Protein AF-A0A915ET66-F1 (afdb_monomer)

Secondary structure (DSSP, 8-state):
-HHHHHHHHHHHHHHHHHHHHHHHHHHHHHHHHHHHHHHHHHH--GGGHHHHHHHHHHHHHHHHHHHHHHHHHHHHHHTTT-HHHHHHHHHHHHHHHHHHHHHHHHHHHHHHHHHHHHHHHHTT-TT-TT-HHHHHHHHHHHHHHHHHHHHHHHHHHHHHHHHHHHHS---HHHHHHHHHHTHHHHHHHHHHHHHHHHHSHHHHHHHHHHHHHHHHHHHHHHHHTT-

Nearest PDB structures (foldseek):
  3o43-assembly1_A  TM=4.616E-01  e=2.250E-01  synthetic construct
  6bqh-assembly1_A  TM=4.292E-01  e=4.667E-01  Homo sapiens
  4dzv-assembly1_A  TM=4.599E-01  e=8.368E-01  synthetic construct
  3qwe-assembly1_A-2  TM=2.779E-01  e=1.653E+00  Homo sapiens
  8a1g-assembly2_B  TM=3.384E-01  e=5.579E+00  Homo sapiens

Mean predicted aligned error: 10.06 Å

Structure (mmCIF, N/CA/C/O backbone):
data_AF-A0A915ET66-F1
#
_entry.id   AF-A0A915ET66-F1
#
loop_
_atom_site.group_PDB
_atom_site.id
_atom_site.type_symbol
_atom_site.label_atom_id
_atom_site.label_alt_id
_atom_site.label_comp_id
_atom_site.label_asym_id
_atom_site.label_entity_id
_atom_site.label_seq_id
_atom_site.pdbx_PDB_ins_code
_atom_site.Cartn_x
_atom_site.Cartn_y
_atom_site.Cartn_z
_atom_site.occupancy
_atom_site.B_iso_or_equiv
_atom_site.auth_seq_id
_atom_site.auth_comp_id
_atom_site.auth_asym_id
_atom_site.auth_atom_id
_atom_site.pdbx_PDB_model_num
ATOM 1 N N . MET A 1 1 ? 33.465 -10.466 -26.903 1.00 53.28 1 MET A N 1
ATOM 2 C CA . MET A 1 1 ? 32.041 -10.653 -27.277 1.00 53.28 1 MET A CA 1
ATOM 3 C C . MET A 1 1 ? 31.173 -11.312 -26.194 1.00 53.28 1 MET A C 1
ATOM 5 O O . MET A 1 1 ? 29.996 -10.994 -26.144 1.00 53.28 1 MET A O 1
ATOM 9 N N . VAL A 1 2 ? 31.714 -12.125 -25.273 1.00 55.38 2 VAL A N 1
ATOM 10 C CA . VAL A 1 2 ? 30.932 -12.829 -24.221 1.00 55.38 2 VAL A CA 1
ATOM 11 C C . VAL A 1 2 ? 30.222 -11.892 -23.215 1.00 55.38 2 VAL A C 1
ATOM 13 O O . VAL A 1 2 ? 29.094 -12.163 -22.817 1.00 55.38 2 VAL A O 1
ATOM 16 N N . LYS A 1 3 ? 30.809 -10.732 -22.872 1.00 59.56 3 LYS A N 1
ATOM 17 C CA . LYS A 1 3 ? 30.244 -9.772 -21.892 1.00 59.56 3 LYS A CA 1
ATOM 18 C C . LYS A 1 3 ? 28.875 -9.181 -22.264 1.00 59.56 3 LYS A C 1
ATOM 20 O O . LYS A 1 3 ? 28.124 -8.798 -21.376 1.00 59.56 3 LYS A O 1
ATOM 25 N N . LYS A 1 4 ? 28.550 -9.065 -23.557 1.00 60.91 4 LYS A N 1
ATOM 26 C CA . LYS A 1 4 ? 27.298 -8.423 -24.000 1.00 60.91 4 LYS A CA 1
ATOM 27 C C . LYS A 1 4 ? 26.095 -9.364 -23.848 1.00 60.91 4 LYS A C 1
ATOM 29 O O . LYS A 1 4 ? 25.013 -8.919 -23.490 1.00 60.91 4 LYS A O 1
ATOM 34 N N . SER A 1 5 ? 26.325 -10.666 -24.034 1.00 68.56 5 SER A N 1
ATOM 35 C CA . SER A 1 5 ? 25.318 -11.718 -23.858 1.00 68.56 5 SER A CA 1
ATOM 36 C C . SER A 1 5 ? 24.954 -11.931 -22.383 1.00 68.56 5 SER A C 1
ATOM 38 O O . SER A 1 5 ? 23.775 -12.055 -22.061 1.00 68.56 5 SER A O 1
ATOM 40 N N . SER A 1 6 ? 25.932 -11.884 -21.469 1.00 70.69 6 SER A N 1
ATOM 41 C CA . SER A 1 6 ? 25.669 -12.034 -20.030 1.00 70.69 6 SER A CA 1
ATOM 42 C C . SER A 1 6 ? 24.859 -10.874 -19.440 1.00 70.69 6 SER A C 1
ATOM 44 O O . SER A 1 6 ? 24.018 -11.097 -18.574 1.00 70.69 6 SER A O 1
ATOM 46 N N . ILE A 1 7 ? 25.083 -9.644 -19.920 1.00 70.06 7 ILE A N 1
ATOM 47 C CA . ILE A 1 7 ? 24.343 -8.456 -19.463 1.00 70.06 7 ILE A CA 1
ATOM 48 C C . ILE A 1 7 ? 22.882 -8.526 -19.924 1.00 70.06 7 ILE A C 1
ATOM 50 O O . ILE A 1 7 ? 21.984 -8.372 -19.105 1.00 70.06 7 ILE A O 1
ATOM 54 N N . GLN A 1 8 ? 22.631 -8.869 -21.191 1.00 71.56 8 GLN A N 1
ATOM 55 C CA . GLN A 1 8 ? 21.262 -9.014 -21.705 1.00 71.56 8 GLN A CA 1
ATOM 56 C C . GLN A 1 8 ? 20.471 -10.124 -20.997 1.00 71.56 8 GLN A C 1
ATOM 58 O O . GLN A 1 8 ? 19.282 -9.962 -20.713 1.00 71.56 8 GLN A O 1
ATOM 63 N N . PHE A 1 9 ? 21.119 -11.249 -20.677 1.00 74.31 9 PHE A N 1
ATOM 64 C CA . PHE A 1 9 ? 20.483 -12.330 -19.922 1.00 74.31 9 PHE A CA 1
ATOM 65 C C . PHE A 1 9 ? 20.083 -11.886 -18.506 1.00 74.31 9 PHE A C 1
ATOM 67 O O . PHE A 1 9 ? 18.974 -12.169 -18.044 1.00 74.31 9 PHE A O 1
ATOM 74 N N . PHE A 1 10 ? 20.967 -11.148 -17.832 1.00 73.94 10 PHE A N 1
ATOM 75 C CA . PHE A 1 10 ? 20.706 -10.597 -16.505 1.00 73.94 10 PHE A CA 1
ATOM 76 C C . PHE A 1 10 ? 19.542 -9.596 -16.522 1.00 73.94 10 PHE A C 1
ATOM 78 O O . PHE A 1 10 ? 18.609 -9.735 -15.734 1.00 73.94 10 PHE A O 1
ATOM 85 N N . GLU A 1 11 ? 19.533 -8.654 -17.468 1.00 68.88 11 GLU A N 1
ATOM 86 C CA . GLU A 1 11 ? 18.452 -7.671 -17.643 1.00 68.88 11 GLU A CA 1
ATOM 87 C C . GLU A 1 11 ? 17.091 -8.340 -17.871 1.00 68.88 11 GLU A C 1
ATOM 89 O O . GLU A 1 11 ? 16.101 -7.992 -17.227 1.00 68.88 11 GLU A O 1
ATOM 94 N N . THR A 1 12 ? 17.054 -9.358 -18.732 1.00 74.75 12 THR A N 1
ATOM 95 C CA . THR A 1 12 ? 15.828 -10.114 -19.024 1.00 74.75 12 THR A CA 1
ATOM 96 C C . THR A 1 12 ? 15.312 -10.838 -17.779 1.00 74.75 12 THR A C 1
ATOM 98 O O . THR A 1 12 ? 14.120 -10.793 -17.480 1.00 74.75 12 THR A O 1
ATOM 101 N N . THR A 1 13 ? 16.209 -11.461 -17.009 1.00 78.06 13 THR A N 1
ATOM 102 C CA . THR A 1 13 ? 15.848 -12.170 -15.771 1.00 78.06 13 THR A CA 1
ATOM 103 C C . THR A 1 13 ? 15.246 -11.217 -14.737 1.00 78.06 13 THR A C 1
ATOM 105 O O . THR A 1 13 ? 14.236 -11.537 -14.109 1.00 78.06 13 THR A O 1
ATOM 108 N N . ILE A 1 14 ? 15.826 -10.023 -14.586 1.00 73.38 14 ILE A N 1
ATOM 109 C CA . ILE A 1 14 ? 15.327 -8.999 -13.661 1.00 73.38 14 ILE A CA 1
ATOM 110 C C . ILE A 1 14 ? 13.931 -8.531 -14.057 1.00 73.38 14 ILE A C 1
ATOM 112 O O . ILE A 1 14 ? 13.053 -8.448 -13.200 1.00 73.38 14 ILE A O 1
ATOM 116 N N . LEU A 1 15 ? 13.710 -8.253 -15.342 1.00 74.00 15 LEU A N 1
ATOM 117 C CA . LEU A 1 15 ? 12.407 -7.810 -15.837 1.00 74.00 15 LEU A CA 1
ATOM 118 C C . LEU A 1 15 ? 11.316 -8.854 -15.568 1.00 74.00 15 LEU A C 1
ATOM 120 O O . LEU A 1 15 ? 10.235 -8.502 -15.093 1.00 74.00 15 LEU A O 1
ATOM 124 N N . VAL A 1 16 ? 11.616 -10.138 -15.791 1.00 80.00 16 VAL A N 1
ATOM 125 C CA . VAL A 1 16 ? 10.689 -11.242 -15.499 1.00 80.00 16 VAL A CA 1
ATOM 126 C C . VAL A 1 16 ? 10.394 -11.335 -14.000 1.00 80.00 16 VAL A C 1
ATOM 128 O O . VAL A 1 16 ? 9.229 -11.421 -13.611 1.00 80.00 16 VAL A O 1
ATOM 131 N N . LEU A 1 17 ? 11.416 -11.267 -13.140 1.00 78.94 17 LEU A N 1
ATOM 132 C CA . LEU A 1 17 ? 11.227 -11.286 -11.683 1.00 78.94 17 LEU A CA 1
ATOM 133 C C . LEU A 1 17 ? 10.396 -10.096 -11.194 1.00 78.94 17 LEU A C 1
ATOM 135 O O . LEU A 1 17 ? 9.501 -10.269 -10.365 1.00 78.94 17 LEU A O 1
ATOM 139 N N . HIS A 1 18 ? 10.651 -8.901 -11.728 1.00 76.81 18 HIS A N 1
ATOM 140 C CA . HIS A 1 18 ? 9.877 -7.702 -11.418 1.00 76.81 18 HIS A CA 1
ATOM 141 C C . HIS A 1 18 ? 8.408 -7.875 -11.820 1.00 76.81 18 HIS A C 1
ATOM 143 O O . HIS A 1 18 ? 7.509 -7.574 -11.034 1.00 76.81 18 HIS A O 1
ATOM 149 N N . GLN A 1 19 ? 8.153 -8.425 -13.010 1.00 79.25 19 GLN A N 1
ATOM 150 C CA . GLN A 1 19 ? 6.802 -8.684 -13.500 1.00 79.25 19 GLN A CA 1
ATOM 151 C C . GLN A 1 19 ? 6.065 -9.702 -12.622 1.00 79.25 19 GLN A C 1
ATOM 153 O O . GLN A 1 19 ? 4.932 -9.444 -12.216 1.00 79.25 19 GLN A O 1
ATOM 158 N N . ILE A 1 20 ? 6.707 -10.821 -12.274 1.00 84.56 20 ILE A N 1
ATOM 159 C CA . ILE A 1 20 ? 6.141 -11.827 -11.362 1.00 84.56 20 ILE A CA 1
ATOM 160 C C . ILE A 1 20 ? 5.806 -11.187 -10.011 1.00 84.56 20 ILE A C 1
ATOM 162 O O . ILE A 1 20 ? 4.696 -11.358 -9.508 1.00 84.56 20 ILE A O 1
ATOM 166 N N . ASN A 1 21 ? 6.729 -10.411 -9.437 1.00 83.44 21 ASN A N 1
ATOM 167 C CA . ASN A 1 21 ? 6.492 -9.747 -8.159 1.00 83.44 21 ASN A CA 1
ATOM 168 C C . ASN A 1 21 ? 5.331 -8.741 -8.235 1.00 83.44 21 ASN A C 1
ATOM 170 O O . ASN A 1 21 ? 4.512 -8.687 -7.319 1.00 83.44 21 ASN A O 1
ATOM 174 N N . CYS A 1 22 ? 5.226 -7.979 -9.327 1.00 81.69 22 CYS A N 1
ATOM 175 C CA . CYS A 1 22 ? 4.109 -7.067 -9.557 1.00 81.69 22 CYS A CA 1
ATOM 176 C C . CYS A 1 22 ? 2.773 -7.829 -9.557 1.00 81.69 22 CYS A C 1
ATOM 178 O O . CYS A 1 22 ? 1.874 -7.484 -8.792 1.00 81.69 22 CYS A O 1
ATOM 180 N N . TRP A 1 23 ? 2.665 -8.932 -10.303 1.00 85.88 23 TRP A N 1
ATOM 181 C CA . TRP A 1 23 ? 1.453 -9.762 -10.322 1.00 85.88 23 TRP A CA 1
ATOM 182 C C . TRP A 1 23 ? 1.091 -10.325 -8.949 1.00 85.88 23 TRP A C 1
ATOM 184 O O . TRP A 1 23 ? -0.067 -10.241 -8.538 1.00 85.88 23 TRP A O 1
ATOM 194 N N . ILE A 1 24 ? 2.077 -10.844 -8.215 1.00 88.88 24 ILE A N 1
ATOM 195 C CA . ILE A 1 24 ? 1.883 -11.333 -6.845 1.00 88.88 24 ILE A CA 1
ATOM 196 C C . ILE A 1 24 ? 1.337 -10.204 -5.963 1.00 88.88 24 ILE A C 1
ATOM 198 O O . ILE A 1 24 ? 0.321 -10.389 -5.292 1.00 88.88 24 ILE A O 1
ATOM 202 N N . SER A 1 25 ? 1.957 -9.022 -6.003 1.00 86.31 25 SER A N 1
ATOM 203 C CA . SER A 1 25 ? 1.526 -7.870 -5.203 1.00 86.31 25 SER A CA 1
ATOM 204 C C . SER A 1 25 ? 0.106 -7.406 -5.545 1.00 86.31 25 SER A C 1
ATOM 206 O O . SER A 1 25 ? -0.650 -7.057 -4.646 1.00 86.31 25 SER A O 1
ATOM 208 N N . VAL A 1 26 ? -0.306 -7.476 -6.814 1.00 88.19 26 VAL A N 1
ATOM 209 C CA . VAL A 1 26 ? -1.667 -7.127 -7.244 1.00 88.19 26 VAL A CA 1
ATOM 210 C C . VAL A 1 26 ? -2.678 -8.130 -6.701 1.00 88.19 26 VAL A C 1
ATOM 212 O O . VAL A 1 26 ? -3.676 -7.731 -6.103 1.00 88.19 26 VAL A O 1
ATOM 215 N N . VAL A 1 27 ? -2.413 -9.431 -6.851 1.00 91.31 27 VAL A N 1
ATOM 216 C CA . VAL A 1 27 ? -3.317 -10.486 -6.369 1.00 91.31 27 VAL A CA 1
ATOM 217 C C . VAL A 1 27 ? -3.482 -10.406 -4.852 1.00 91.31 27 VAL A C 1
ATOM 219 O O . VAL A 1 27 ? -4.613 -10.382 -4.353 1.00 91.31 27 VAL A O 1
ATOM 222 N N . PHE A 1 28 ? -2.377 -10.322 -4.106 1.00 91.44 28 PHE A N 1
ATOM 223 C CA . PHE A 1 28 ? -2.426 -10.206 -2.648 1.00 91.44 28 PHE A CA 1
ATOM 224 C C . PHE A 1 28 ? -3.019 -8.873 -2.197 1.00 91.44 28 PHE A C 1
ATOM 226 O O . PHE A 1 28 ? -3.866 -8.861 -1.304 1.00 91.44 28 PHE A O 1
ATOM 233 N N . GLY A 1 29 ? -2.620 -7.770 -2.823 1.00 88.44 29 GLY A N 1
ATOM 234 C CA . GLY A 1 29 ? -3.089 -6.430 -2.504 1.00 88.44 29 GLY A CA 1
ATOM 235 C C . GLY A 1 29 ? -4.595 -6.281 -2.696 1.00 88.44 29 GLY A C 1
ATOM 236 O O . GLY A 1 29 ? -5.278 -5.840 -1.772 1.00 88.44 29 GLY A O 1
ATOM 237 N N . ILE A 1 30 ? -5.148 -6.726 -3.829 1.00 91.94 30 ILE A N 1
ATOM 238 C CA . ILE A 1 30 ? -6.602 -6.731 -4.056 1.00 91.94 30 ILE A CA 1
ATOM 239 C C . ILE A 1 30 ? -7.283 -7.624 -3.016 1.00 91.94 30 ILE A C 1
ATOM 241 O O . ILE A 1 30 ? -8.191 -7.170 -2.324 1.00 91.94 30 ILE A O 1
ATOM 245 N N . SER A 1 31 ? -6.804 -8.858 -2.834 1.00 93.25 31 SER A N 1
ATOM 246 C CA . SER A 1 31 ? -7.413 -9.817 -1.902 1.00 93.25 31 SER A CA 1
ATOM 247 C C . SER A 1 31 ? -7.477 -9.279 -0.469 1.00 93.25 31 SER A C 1
ATOM 249 O O . SER A 1 31 ? -8.518 -9.364 0.186 1.00 93.25 31 SER A O 1
ATOM 251 N N . LEU A 1 32 ? -6.384 -8.692 0.026 1.00 92.00 32 LEU A N 1
ATOM 252 C CA . LEU A 1 32 ? -6.287 -8.163 1.385 1.00 92.00 32 LEU A CA 1
ATOM 253 C C . LEU A 1 32 ? -7.093 -6.877 1.573 1.00 92.00 32 LEU A C 1
ATOM 255 O O . LEU A 1 32 ? -7.740 -6.727 2.611 1.00 92.00 32 LEU A O 1
ATOM 259 N N . ASN A 1 33 ? -7.115 -5.976 0.587 1.00 91.56 33 ASN A N 1
ATOM 260 C CA . ASN A 1 33 ? -7.944 -4.771 0.658 1.00 91.56 33 ASN A CA 1
ATOM 261 C C . ASN A 1 33 ? -9.437 -5.095 0.568 1.00 91.56 33 ASN A C 1
ATOM 263 O O . ASN A 1 33 ? -10.228 -4.541 1.330 1.00 91.56 33 ASN A O 1
ATOM 267 N N . THR A 1 34 ? -9.846 -6.037 -0.285 1.00 93.00 34 THR A N 1
ATOM 268 C CA . THR A 1 34 ? -11.236 -6.516 -0.333 1.00 93.00 34 THR A CA 1
ATOM 269 C C . THR A 1 34 ? -11.629 -7.204 0.974 1.00 93.00 34 THR A C 1
ATOM 271 O O . THR A 1 34 ? -12.715 -6.953 1.502 1.00 93.00 34 THR A O 1
ATOM 274 N N . LEU A 1 35 ? -10.740 -8.018 1.551 1.00 90.88 35 LEU A N 1
ATOM 275 C CA . LEU A 1 35 ? -10.956 -8.641 2.856 1.00 90.88 35 LEU A CA 1
ATOM 276 C C . LEU A 1 35 ? -11.100 -7.595 3.967 1.00 90.88 35 LEU A C 1
ATOM 278 O O . LEU A 1 35 ? -11.995 -7.708 4.807 1.00 90.88 35 LEU A O 1
ATOM 282 N N . LEU A 1 36 ? -10.260 -6.559 3.963 1.00 89.06 36 LEU A N 1
ATOM 283 C CA . LEU A 1 36 ? -10.348 -5.465 4.922 1.00 89.06 36 LEU A CA 1
ATOM 284 C C . LEU A 1 36 ? -11.641 -4.658 4.740 1.00 89.06 36 LEU A C 1
ATOM 286 O O . LEU A 1 36 ? -12.318 -4.389 5.729 1.00 89.06 36 LEU A O 1
ATOM 290 N N . LEU A 1 37 ? -12.053 -4.353 3.506 1.00 92.19 37 LEU A N 1
ATOM 291 C CA . LEU A 1 37 ? -13.345 -3.718 3.210 1.00 92.19 37 LEU A CA 1
ATOM 292 C C . LEU A 1 37 ? -14.523 -4.543 3.733 1.00 92.19 37 LEU A C 1
ATOM 294 O O . LEU A 1 37 ? -15.439 -3.999 4.356 1.00 92.19 37 LEU A O 1
ATOM 298 N N . TRP A 1 38 ? -14.483 -5.860 3.539 1.00 92.31 38 TRP A N 1
ATOM 299 C CA . TRP A 1 38 ? -15.491 -6.771 4.072 1.00 92.31 38 TRP A CA 1
ATOM 300 C C . TRP A 1 38 ? -15.516 -6.766 5.608 1.00 92.31 38 TRP A C 1
ATOM 302 O O . TRP A 1 38 ? -16.590 -6.681 6.209 1.00 92.31 38 TRP A O 1
ATOM 312 N N . LEU A 1 39 ? -14.347 -6.793 6.260 1.00 87.31 39 LEU A N 1
ATOM 313 C CA . LEU A 1 39 ? -14.230 -6.713 7.722 1.00 87.31 39 LEU A CA 1
ATOM 314 C C . LEU A 1 39 ? -14.766 -5.388 8.262 1.00 87.31 39 LEU A C 1
ATOM 316 O O . LEU A 1 39 ? -15.523 -5.382 9.235 1.00 87.31 39 LEU A O 1
ATOM 320 N N . ILE A 1 40 ? -14.414 -4.281 7.612 1.00 87.19 40 ILE A N 1
ATOM 321 C CA . ILE A 1 40 ? -14.923 -2.949 7.921 1.00 87.19 40 ILE A CA 1
ATOM 322 C C . ILE A 1 40 ? -16.450 -2.954 7.847 1.00 87.19 40 ILE A C 1
ATOM 324 O O . ILE A 1 40 ? -17.112 -2.521 8.791 1.00 87.19 40 ILE A O 1
ATOM 328 N N . TRP A 1 41 ? -17.027 -3.464 6.759 1.00 87.25 41 TRP A N 1
ATOM 329 C CA . TRP A 1 41 ? -18.476 -3.461 6.593 1.00 87.25 41 TRP A CA 1
ATOM 330 C C . TRP A 1 41 ? -19.175 -4.333 7.639 1.00 87.25 41 TRP A C 1
ATOM 332 O O . TRP A 1 41 ? -20.142 -3.895 8.262 1.00 87.25 41 TRP A O 1
ATOM 342 N N . LYS A 1 42 ? -18.667 -5.542 7.881 1.00 86.75 42 LYS A N 1
ATOM 343 C CA . LYS A 1 42 ? -19.339 -6.528 8.732 1.00 86.75 42 LYS A CA 1
ATOM 344 C C . LYS A 1 42 ? -19.127 -6.314 10.232 1.00 86.75 42 LYS A C 1
ATOM 346 O O . LYS A 1 42 ? -19.947 -6.773 11.024 1.00 86.75 42 LYS A O 1
ATOM 351 N N . ARG A 1 43 ? -18.016 -5.697 10.652 1.00 81.50 43 ARG A N 1
ATOM 352 C CA . ARG A 1 43 ? -17.592 -5.664 12.068 1.00 81.50 43 ARG A CA 1
ATOM 353 C C . ARG A 1 43 ? -17.390 -4.269 12.657 1.00 81.50 43 ARG A C 1
ATOM 355 O O . ARG A 1 43 ? -17.226 -4.177 13.871 1.00 81.50 43 ARG A O 1
ATOM 362 N N . SER A 1 44 ? -17.388 -3.203 11.858 1.00 76.12 44 SER A N 1
ATOM 363 C CA . SER A 1 44 ? -17.236 -1.842 12.390 1.00 76.12 44 SER A CA 1
ATOM 364 C C . SER A 1 44 ? -18.530 -1.366 13.068 1.00 76.12 44 SER A C 1
ATOM 366 O O . SER A 1 44 ? -19.620 -1.525 12.515 1.00 76.12 44 SER A O 1
ATOM 368 N N . SER A 1 45 ? -18.426 -0.797 14.276 1.00 72.31 45 SER A N 1
ATOM 369 C CA . SER A 1 45 ? -19.585 -0.255 14.996 1.00 72.31 45 SER A CA 1
ATOM 370 C C . SER A 1 45 ? -20.066 1.057 14.364 1.00 72.31 45 SER A C 1
ATOM 372 O O . SER A 1 45 ? -19.274 1.828 13.820 1.00 72.31 45 SER A O 1
ATOM 374 N N . LYS A 1 46 ? -21.373 1.344 14.468 1.00 66.12 46 LYS A N 1
ATOM 375 C CA . LYS A 1 46 ? -21.965 2.600 13.965 1.00 66.12 46 LYS A CA 1
ATOM 376 C C . LYS A 1 46 ? -21.358 3.850 14.625 1.00 66.12 46 LYS A C 1
ATOM 378 O O . LYS A 1 46 ? -21.284 4.893 13.990 1.00 66.12 46 LYS A O 1
ATOM 383 N N . GLU A 1 47 ? -20.863 3.723 15.856 1.00 60.88 47 GLU A N 1
ATOM 384 C CA . GLU A 1 47 ? -20.226 4.803 16.626 1.00 60.88 47 GLU A CA 1
ATOM 385 C C . GLU A 1 47 ? -18.862 5.241 16.058 1.00 60.88 47 GLU A C 1
ATOM 387 O O . GLU A 1 47 ? -18.401 6.341 16.345 1.00 60.88 47 GLU A O 1
ATOM 392 N N . MET A 1 48 ? -18.213 4.420 15.220 1.00 68.25 48 MET A N 1
ATOM 393 C CA . MET A 1 48 ? -16.920 4.730 14.590 1.00 68.25 48 MET A CA 1
ATOM 394 C C . MET A 1 48 ? -17.056 5.138 13.116 1.00 68.25 48 MET A C 1
ATOM 396 O O . MET A 1 48 ? -16.155 4.887 12.315 1.00 68.25 48 MET A O 1
ATOM 400 N N . HIS A 1 49 ? -18.173 5.769 12.739 1.00 73.56 49 HIS A N 1
ATOM 401 C CA . HIS A 1 49 ? -18.505 6.082 11.344 1.00 73.56 49 HIS A CA 1
ATOM 402 C C . HIS A 1 49 ? -17.376 6.801 10.582 1.00 73.56 49 HIS A C 1
ATOM 404 O O . HIS A 1 49 ? -17.042 6.426 9.461 1.00 73.56 49 HIS A O 1
ATOM 410 N N . VAL A 1 50 ? -16.738 7.801 11.197 1.00 72.38 50 VAL A N 1
ATOM 411 C CA . VAL A 1 50 ? -15.678 8.588 10.541 1.00 72.38 50 VAL A CA 1
ATOM 412 C C . VAL A 1 50 ? -14.390 7.774 10.365 1.00 72.38 50 VAL A C 1
ATOM 414 O O . VAL A 1 50 ? -13.789 7.785 9.294 1.00 72.38 50 VAL A O 1
ATOM 417 N N . TYR A 1 51 ? -13.989 7.018 11.390 1.00 73.31 51 TYR A N 1
ATOM 418 C CA . TYR A 1 51 ? -12.829 6.123 11.314 1.00 73.31 51 TYR A CA 1
ATOM 419 C C . TYR A 1 51 ? -13.023 5.054 10.232 1.00 73.31 51 TYR A C 1
ATOM 421 O O . TYR A 1 51 ? -12.131 4.794 9.425 1.00 73.31 51 TYR A O 1
ATOM 429 N N . ARG A 1 52 ? -14.231 4.486 10.177 1.00 81.56 52 ARG A N 1
ATOM 430 C CA . ARG A 1 52 ? -14.644 3.533 9.154 1.00 81.56 52 ARG A CA 1
ATOM 431 C C . ARG A 1 52 ? -14.510 4.122 7.750 1.00 81.56 52 ARG A C 1
ATOM 433 O O . ARG A 1 52 ? -13.958 3.455 6.881 1.00 81.56 52 ARG A O 1
ATOM 440 N N . ALA A 1 53 ? -14.980 5.352 7.548 1.00 82.06 53 ALA A N 1
ATOM 441 C CA . ALA A 1 53 ? -14.928 6.027 6.256 1.00 82.06 53 ALA A CA 1
ATOM 442 C C . ALA A 1 53 ? -13.485 6.245 5.773 1.00 82.06 53 ALA A C 1
ATOM 444 O O . ALA A 1 53 ? -13.187 5.947 4.620 1.00 82.06 53 ALA A O 1
ATOM 445 N N . ILE A 1 54 ? -12.571 6.674 6.653 1.00 80.44 54 ILE A N 1
ATOM 446 C CA . ILE A 1 54 ? -11.148 6.825 6.298 1.00 80.44 54 ILE A CA 1
ATOM 447 C C . ILE A 1 54 ? -10.535 5.486 5.911 1.00 80.44 54 ILE A C 1
ATOM 449 O O . ILE A 1 54 ? -9.832 5.398 4.909 1.00 80.44 54 ILE A O 1
ATOM 453 N N . LEU A 1 55 ? -10.807 4.434 6.683 1.00 82.88 55 LEU A N 1
ATOM 454 C CA . LEU A 1 55 ? -10.229 3.124 6.409 1.00 82.88 55 LEU A CA 1
ATOM 455 C C . LEU A 1 55 ? -10.774 2.525 5.103 1.00 82.88 55 LEU A C 1
ATOM 457 O O . LEU A 1 55 ? -10.029 1.894 4.360 1.00 82.88 55 LEU A O 1
ATOM 461 N N . GLN A 1 56 ? -12.050 2.770 4.790 1.00 87.62 56 GLN A N 1
ATOM 462 C CA . GLN A 1 56 ? -12.645 2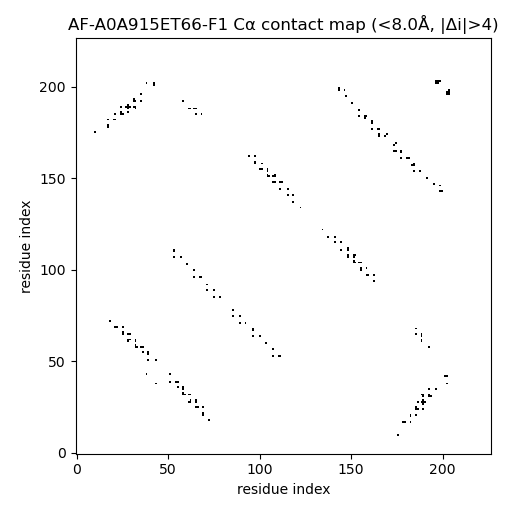.415 3.499 1.00 87.62 56 GLN A CA 1
ATOM 463 C C . GLN A 1 56 ? -11.996 3.186 2.350 1.00 87.62 56 GLN A C 1
ATOM 465 O O . GLN A 1 56 ? -11.636 2.573 1.349 1.00 87.62 56 GLN A O 1
ATOM 470 N N . GLN A 1 57 ? -11.815 4.502 2.496 1.00 83.69 57 GLN A N 1
ATOM 471 C CA . GLN A 1 57 ? -11.141 5.322 1.489 1.00 83.69 57 GLN A CA 1
ATOM 472 C C . GLN A 1 57 ? -9.703 4.856 1.260 1.00 83.69 57 GLN A C 1
ATOM 474 O O . GLN A 1 57 ? -9.308 4.706 0.110 1.00 83.69 57 GLN A O 1
ATOM 479 N N . ALA A 1 58 ? -8.958 4.545 2.323 1.00 82.44 58 ALA A N 1
ATOM 480 C CA . ALA A 1 58 ? -7.607 4.003 2.216 1.00 82.44 58 ALA A CA 1
ATOM 481 C C . ALA A 1 58 ? -7.578 2.690 1.415 1.00 82.44 58 ALA A C 1
ATOM 483 O O . ALA A 1 58 ? -6.792 2.570 0.484 1.00 82.44 58 ALA A O 1
ATOM 484 N N . CYS A 1 59 ? -8.493 1.752 1.693 1.00 87.44 59 CYS A N 1
ATOM 485 C CA . CYS A 1 59 ? -8.576 0.498 0.932 1.00 87.44 59 CYS A CA 1
ATOM 486 C C . CYS A 1 59 ? -8.917 0.729 -0.549 1.00 87.44 59 CYS A C 1
ATOM 488 O O . CYS A 1 59 ? -8.387 0.048 -1.422 1.00 87.44 59 CYS A O 1
ATOM 490 N N . LEU A 1 60 ? -9.826 1.666 -0.845 1.00 89.19 60 LEU A N 1
ATOM 491 C CA . LEU A 1 60 ? -10.210 1.989 -2.222 1.00 89.19 60 LEU A CA 1
ATOM 492 C C . LEU A 1 60 ? -9.064 2.656 -2.989 1.00 89.19 60 LEU A C 1
ATOM 494 O O . LEU A 1 60 ? -8.840 2.320 -4.149 1.00 89.19 60 LEU A O 1
ATOM 498 N N . ILE A 1 61 ? -8.328 3.557 -2.336 1.00 85.19 61 ILE A N 1
ATOM 499 C CA . ILE A 1 61 ? -7.121 4.186 -2.881 1.00 85.19 61 ILE A CA 1
ATOM 500 C C . ILE A 1 61 ? -6.064 3.118 -3.170 1.00 85.19 61 ILE A C 1
ATOM 502 O O . ILE A 1 61 ? -5.529 3.090 -4.274 1.00 85.19 61 ILE A O 1
ATOM 506 N N . ASP A 1 62 ? -5.812 2.208 -2.227 1.00 85.50 62 ASP A N 1
ATOM 507 C CA . ASP A 1 62 ? -4.834 1.130 -2.394 1.00 85.50 62 ASP A CA 1
ATOM 508 C C . ASP A 1 62 ? -5.210 0.213 -3.580 1.00 85.50 62 ASP A C 1
ATOM 510 O O . ASP A 1 62 ? -4.358 -0.097 -4.412 1.00 85.50 62 ASP A O 1
ATOM 514 N N . ILE A 1 63 ? -6.490 -0.155 -3.734 1.00 88.88 63 ILE A N 1
ATOM 515 C CA . ILE A 1 63 ? -6.978 -0.933 -4.892 1.00 88.88 63 ILE A CA 1
ATOM 516 C C . ILE A 1 63 ? -6.801 -0.157 -6.204 1.00 88.88 63 ILE A C 1
ATOM 518 O O . ILE A 1 63 ? -6.350 -0.717 -7.202 1.00 88.88 63 ILE A O 1
ATOM 522 N N . TRP A 1 64 ? -7.159 1.126 -6.224 1.00 86.94 64 TRP A N 1
ATOM 523 C CA . TRP A 1 64 ? -7.055 1.953 -7.425 1.00 86.94 64 TRP A CA 1
ATOM 524 C C . TRP A 1 64 ? -5.599 2.146 -7.865 1.00 86.94 64 TRP A C 1
ATOM 526 O O . TRP A 1 64 ? -5.293 2.030 -9.053 1.00 86.94 64 TRP A O 1
ATOM 536 N N . LEU A 1 65 ? -4.685 2.345 -6.909 1.00 82.31 65 LEU A N 1
ATOM 537 C CA . LEU A 1 65 ? -3.248 2.414 -7.167 1.00 82.31 65 LEU A CA 1
ATOM 538 C C . LEU A 1 65 ? -2.722 1.112 -7.785 1.00 82.31 65 LEU A C 1
ATOM 540 O O . LEU A 1 65 ? -1.977 1.186 -8.758 1.00 82.31 65 LEU A O 1
ATOM 544 N N . LEU A 1 66 ? -3.159 -0.057 -7.298 1.00 85.62 66 LEU A N 1
ATOM 545 C CA . LEU A 1 66 ? -2.784 -1.357 -7.877 1.00 85.62 66 LEU A CA 1
ATOM 546 C C . LEU A 1 66 ? -3.244 -1.511 -9.338 1.00 85.62 66 LEU A C 1
ATOM 548 O O . LEU A 1 66 ? -2.513 -2.063 -10.165 1.00 85.62 66 LEU A O 1
ATOM 552 N N . PHE A 1 67 ? -4.436 -1.017 -9.686 1.00 86.69 67 PHE A N 1
ATOM 553 C CA . PHE A 1 67 ? -4.924 -1.044 -11.071 1.00 86.69 67 PHE A CA 1
ATOM 554 C C . PHE A 1 67 ? -4.118 -0.129 -11.992 1.00 86.69 67 PHE A C 1
ATOM 556 O O . PHE A 1 67 ? -3.741 -0.537 -13.089 1.00 86.69 67 PHE A O 1
ATOM 563 N N . ILE A 1 68 ? -3.811 1.091 -11.552 1.00 82.38 68 ILE A N 1
ATOM 564 C CA . ILE A 1 68 ? -2.998 2.013 -12.356 1.00 82.38 68 ILE A CA 1
ATOM 565 C C . ILE A 1 68 ? -1.592 1.458 -12.540 1.00 82.38 68 ILE A C 1
ATOM 567 O O . ILE A 1 68 ? -1.070 1.445 -13.654 1.00 82.38 68 ILE A O 1
ATOM 571 N N . SER A 1 69 ? -0.983 0.978 -11.459 1.00 77.25 69 SER A N 1
ATOM 572 C CA . SER A 1 69 ? 0.391 0.499 -11.478 1.00 77.25 69 SER A CA 1
ATOM 573 C C . SER A 1 69 ? 0.539 -0.747 -12.360 1.00 77.25 69 SER A C 1
ATOM 575 O O . SER A 1 69 ? 1.482 -0.842 -13.144 1.00 77.25 69 SER A O 1
ATOM 577 N N . SER A 1 70 ? -0.428 -1.670 -12.312 1.00 80.50 70 SER A N 1
ATOM 578 C CA . SER A 1 70 ? -0.466 -2.836 -13.209 1.00 80.50 70 SER A CA 1
ATOM 579 C C . SER A 1 70 ? -0.736 -2.455 -14.667 1.00 80.50 70 SER A C 1
ATOM 581 O O . SER A 1 70 ? -0.079 -2.984 -15.563 1.00 80.50 70 SER A O 1
ATOM 583 N N . GLY A 1 71 ? -1.630 -1.494 -14.924 1.00 79.12 71 GLY A N 1
ATOM 584 C CA . GLY A 1 71 ? -1.885 -0.976 -16.270 1.00 79.12 71 GLY A CA 1
ATOM 585 C C . GLY A 1 71 ? -0.636 -0.366 -16.914 1.00 79.12 71 GLY A C 1
ATOM 586 O O . GLY A 1 71 ? -0.307 -0.686 -18.057 1.00 79.12 71 GLY A O 1
ATOM 587 N N . ILE A 1 72 ? 0.114 0.446 -16.160 1.00 75.12 72 ILE A N 1
ATOM 588 C CA . ILE A 1 72 ? 1.391 1.024 -16.610 1.00 75.12 72 ILE A CA 1
ATOM 589 C C . ILE A 1 72 ? 2.403 -0.081 -16.937 1.00 75.12 72 ILE A C 1
ATOM 591 O O . ILE A 1 72 ? 3.083 -0.008 -17.963 1.00 75.12 72 ILE A O 1
ATOM 595 N N . GLN A 1 73 ? 2.468 -1.134 -16.117 1.00 73.44 73 GLN A N 1
ATOM 596 C CA . GLN A 1 73 ? 3.375 -2.260 -16.341 1.00 73.44 73 GLN A CA 1
ATOM 597 C C . GLN A 1 73 ? 3.033 -3.049 -17.617 1.00 73.44 73 GLN A C 1
ATOM 599 O O . GLN A 1 73 ? 3.932 -3.414 -18.379 1.00 73.44 73 GLN A O 1
ATOM 604 N N . ILE A 1 74 ? 1.748 -3.294 -17.895 1.00 74.12 74 ILE A N 1
ATOM 605 C CA . ILE A 1 74 ? 1.301 -3.985 -19.120 1.00 74.12 74 ILE A CA 1
ATOM 606 C C . ILE A 1 74 ? 1.689 -3.182 -20.364 1.00 74.12 74 ILE A C 1
ATOM 608 O O . ILE A 1 74 ? 2.230 -3.739 -21.324 1.00 74.12 74 ILE A O 1
ATOM 612 N N . ILE A 1 75 ? 1.466 -1.865 -20.327 1.00 70.75 75 ILE A N 1
ATOM 613 C CA . ILE A 1 75 ? 1.851 -0.957 -21.410 1.00 70.75 75 ILE A CA 1
ATOM 614 C C . ILE A 1 75 ? 3.367 -1.017 -21.616 1.00 70.75 75 ILE A C 1
ATOM 616 O O . ILE A 1 75 ? 3.816 -1.209 -22.740 1.00 70.75 75 ILE A O 1
ATOM 620 N N . TYR A 1 76 ? 4.162 -0.940 -20.547 1.00 67.19 76 TYR A N 1
ATOM 621 C CA . TYR A 1 76 ? 5.622 -1.013 -20.637 1.00 67.19 76 TYR A CA 1
ATOM 622 C C . TYR A 1 76 ? 6.114 -2.312 -21.295 1.00 67.19 76 TYR A C 1
ATOM 624 O O . TYR A 1 76 ? 6.955 -2.280 -22.192 1.00 67.19 76 TYR A O 1
ATOM 632 N N . THR A 1 77 ? 5.541 -3.451 -20.900 1.00 66.81 77 THR A N 1
ATOM 633 C CA . THR A 1 77 ? 5.956 -4.774 -21.397 1.00 66.81 77 THR A CA 1
ATOM 634 C C . THR A 1 77 ? 5.633 -4.962 -22.889 1.00 66.81 77 THR A C 1
ATOM 636 O O . THR A 1 77 ? 6.356 -5.659 -23.600 1.00 66.81 77 THR A O 1
ATOM 639 N N . SER A 1 78 ? 4.581 -4.301 -23.386 1.00 65.25 78 SER A N 1
ATOM 640 C CA . SER A 1 78 ? 4.082 -4.448 -24.763 1.00 65.25 78 SER A CA 1
ATOM 641 C C . SER A 1 78 ? 4.911 -3.705 -25.824 1.00 65.25 78 SER A C 1
ATOM 643 O O . SER A 1 78 ? 4.773 -3.991 -27.010 1.00 65.25 78 SER A O 1
ATOM 645 N N . TYR A 1 79 ? 5.779 -2.762 -25.437 1.00 61.34 79 TYR A N 1
ATOM 646 C CA . TYR A 1 79 ? 6.499 -1.883 -26.374 1.00 61.34 79 TYR A CA 1
ATOM 647 C C . TYR A 1 79 ? 8.025 -2.055 -26.341 1.00 61.34 79 TYR A C 1
ATOM 649 O O . TYR A 1 79 ? 8.791 -1.092 -26.392 1.00 61.34 79 TYR A O 1
ATOM 657 N N . THR A 1 80 ? 8.484 -3.301 -26.312 1.00 54.47 80 THR A N 1
ATOM 658 C CA . THR A 1 80 ? 9.886 -3.708 -26.113 1.00 54.47 80 THR A CA 1
ATOM 659 C C . THR A 1 80 ? 10.884 -3.301 -27.217 1.00 54.47 80 THR A C 1
ATOM 661 O O . THR A 1 80 ? 12.057 -3.647 -27.117 1.00 54.47 80 THR A O 1
ATOM 664 N N . TYR A 1 81 ? 10.491 -2.525 -28.236 1.00 51.44 81 TYR A N 1
ATOM 665 C CA . TYR A 1 81 ? 11.334 -2.246 -29.411 1.00 51.44 81 TYR A CA 1
ATOM 666 C C . TYR A 1 81 ? 11.925 -0.823 -29.520 1.00 51.44 81 TYR A C 1
ATOM 668 O O . TYR A 1 81 ? 12.741 -0.595 -30.406 1.00 51.44 81 TYR A O 1
ATOM 676 N N . ASN A 1 82 ? 11.606 0.131 -28.629 1.00 54.47 82 ASN A N 1
ATOM 677 C CA . ASN A 1 82 ? 12.186 1.492 -28.675 1.00 54.47 82 ASN A CA 1
ATOM 678 C C . ASN A 1 82 ? 12.543 2.044 -27.278 1.00 54.47 82 ASN A C 1
ATOM 680 O O . ASN A 1 82 ? 11.818 2.827 -26.686 1.00 54.47 82 ASN A O 1
ATOM 684 N N . PHE A 1 83 ? 13.697 1.674 -26.728 1.00 56.12 83 PHE A N 1
ATOM 685 C CA . PHE A 1 83 ? 14.043 1.943 -25.322 1.00 56.12 83 PHE A CA 1
ATOM 686 C C . PHE A 1 83 ? 14.056 3.439 -24.906 1.00 56.12 83 PHE A C 1
ATOM 688 O O . PHE A 1 83 ? 13.583 3.782 -23.824 1.00 56.12 83 PHE A O 1
ATOM 695 N N . ALA A 1 84 ? 14.543 4.351 -25.761 1.00 55.47 84 ALA A N 1
ATOM 696 C CA . ALA A 1 84 ? 14.814 5.748 -25.379 1.00 55.47 84 ALA A CA 1
ATOM 697 C C . ALA A 1 84 ? 13.572 6.663 -25.285 1.00 55.47 84 ALA A C 1
ATOM 699 O O . ALA A 1 84 ? 13.484 7.498 -24.393 1.00 55.47 84 ALA A O 1
ATOM 700 N N . ILE A 1 85 ? 12.589 6.516 -26.179 1.00 58.38 85 ILE A N 1
ATOM 701 C CA . ILE A 1 85 ? 11.339 7.306 -26.125 1.00 58.38 85 ILE A CA 1
ATOM 702 C C . ILE A 1 85 ? 10.413 6.779 -25.014 1.00 58.38 85 ILE A C 1
ATOM 704 O O . ILE A 1 85 ? 9.593 7.512 -24.457 1.00 58.38 85 ILE A O 1
ATOM 708 N N . TYR A 1 86 ? 10.550 5.500 -24.666 1.00 61.72 86 TYR A N 1
ATOM 709 C CA . TYR A 1 86 ? 9.677 4.831 -23.710 1.00 61.72 86 TYR A CA 1
ATOM 710 C C . TYR A 1 86 ? 10.146 4.968 -22.265 1.00 61.72 86 TYR A C 1
ATOM 71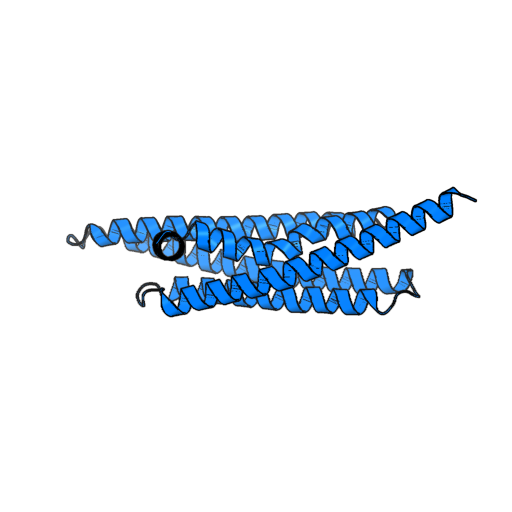2 O O . TYR A 1 86 ? 9.294 5.014 -21.380 1.00 61.72 86 TYR A O 1
ATOM 720 N N . SER A 1 87 ? 11.448 5.132 -22.011 1.00 61.56 87 SER A N 1
ATOM 721 C CA . SER A 1 87 ? 11.949 5.477 -20.675 1.00 61.56 87 SER A CA 1
ATOM 722 C C . SER A 1 87 ? 11.355 6.799 -20.173 1.00 61.56 87 SER A C 1
ATOM 724 O O . SER A 1 87 ? 10.947 6.879 -19.018 1.00 61.56 87 SER A O 1
ATOM 726 N N . VAL A 1 88 ? 11.191 7.795 -21.054 1.00 63.25 88 VAL A N 1
ATOM 727 C CA . VAL A 1 88 ? 10.560 9.087 -20.725 1.00 63.25 88 VAL A CA 1
ATOM 728 C C . VAL A 1 88 ? 9.068 8.926 -20.418 1.00 63.25 88 VAL A C 1
ATOM 730 O O . VAL A 1 88 ? 8.591 9.444 -19.410 1.00 63.25 88 VAL A O 1
ATOM 733 N N . LYS A 1 89 ? 8.317 8.178 -21.242 1.00 67.56 89 LYS A N 1
ATOM 734 C CA . LYS A 1 89 ? 6.882 7.920 -20.999 1.00 67.56 89 LYS A CA 1
ATOM 735 C C . LYS A 1 89 ? 6.647 7.115 -19.721 1.00 67.56 89 LYS A C 1
ATOM 737 O O . LYS A 1 89 ? 5.705 7.405 -18.988 1.00 67.56 89 LYS A O 1
ATOM 742 N N . TRP A 1 90 ? 7.500 6.130 -19.448 1.00 67.56 90 TRP A N 1
ATOM 743 C CA . TRP A 1 90 ? 7.449 5.328 -18.228 1.00 67.56 90 TRP A CA 1
ATOM 744 C C . TRP A 1 90 ? 7.779 6.169 -16.995 1.00 67.56 90 TRP A C 1
ATOM 746 O O . TRP A 1 90 ? 7.010 6.159 -16.040 1.00 67.56 90 TRP A O 1
ATOM 756 N N . ALA A 1 91 ? 8.843 6.976 -17.044 1.00 67.38 91 ALA A N 1
ATOM 757 C CA . ALA A 1 91 ? 9.193 7.892 -15.962 1.00 67.38 91 ALA A CA 1
ATOM 758 C C . ALA A 1 91 ? 8.061 8.890 -15.673 1.00 67.38 91 ALA A C 1
ATOM 760 O O . ALA A 1 91 ? 7.743 9.139 -14.513 1.00 67.38 91 ALA A O 1
ATOM 761 N N . LEU A 1 92 ? 7.399 9.408 -16.714 1.00 70.00 92 LEU A N 1
ATOM 762 C CA . LEU A 1 92 ? 6.258 10.312 -16.568 1.00 70.00 92 LEU A CA 1
ATOM 763 C C . LEU A 1 92 ? 5.042 9.603 -15.952 1.00 70.00 92 LEU A C 1
ATOM 765 O O . LEU A 1 92 ? 4.425 10.137 -15.034 1.00 70.00 92 LEU A O 1
ATOM 769 N N . ALA A 1 93 ? 4.739 8.374 -16.383 1.00 69.94 93 ALA A N 1
ATOM 770 C CA . ALA A 1 93 ? 3.670 7.560 -15.804 1.00 69.94 93 ALA A CA 1
ATOM 771 C C . ALA A 1 93 ? 3.940 7.209 -14.328 1.00 69.94 93 ALA A C 1
ATOM 773 O O . ALA A 1 93 ? 3.054 7.360 -13.485 1.00 69.94 93 ALA A O 1
ATOM 774 N N . CYS A 1 94 ? 5.169 6.811 -13.990 1.00 68.50 94 CYS A N 1
ATOM 775 C CA . CYS A 1 94 ? 5.598 6.589 -12.610 1.00 68.50 94 CYS A CA 1
ATOM 776 C C . CYS A 1 94 ? 5.511 7.873 -11.779 1.00 68.50 94 CYS A C 1
ATOM 778 O O . CYS A 1 94 ? 4.991 7.838 -10.666 1.00 68.50 94 CYS A O 1
ATOM 780 N N . GLY A 1 95 ? 5.937 9.012 -12.331 1.00 68.44 95 GLY A N 1
ATOM 781 C CA . GLY A 1 95 ? 5.798 10.323 -11.698 1.00 68.44 95 GLY A CA 1
ATOM 782 C C . GLY A 1 95 ? 4.340 10.663 -11.379 1.00 68.44 95 GLY A C 1
ATOM 783 O O . GLY A 1 95 ? 4.034 11.083 -10.265 1.00 68.44 95 GLY A O 1
ATOM 784 N N . CYS A 1 96 ? 3.408 10.403 -12.301 1.00 73.12 96 CYS A N 1
ATOM 785 C CA . CYS A 1 96 ? 1.977 10.581 -12.047 1.00 73.12 96 CYS A CA 1
ATOM 786 C C . CYS A 1 96 ? 1.468 9.687 -10.905 1.00 73.12 96 CYS A C 1
ATOM 788 O O . CYS A 1 96 ? 0.739 10.174 -10.041 1.00 73.12 96 CYS A O 1
ATOM 790 N N . VAL A 1 97 ? 1.864 8.409 -10.861 1.00 73.44 97 VAL A N 1
ATOM 791 C CA . VAL A 1 97 ? 1.488 7.487 -9.769 1.00 73.44 97 VAL A CA 1
ATOM 792 C C . VAL A 1 97 ? 2.007 7.985 -8.428 1.00 73.44 97 VAL A C 1
ATOM 794 O O . VAL A 1 97 ? 1.248 8.045 -7.465 1.00 73.44 97 VAL A O 1
ATOM 797 N N . VAL A 1 98 ? 3.270 8.403 -8.376 1.00 71.62 98 VAL A N 1
ATOM 798 C CA . VAL A 1 98 ? 3.908 8.972 -7.183 1.00 71.62 98 VAL A CA 1
ATOM 799 C C . VAL A 1 98 ? 3.144 10.194 -6.676 1.00 71.62 98 VAL A C 1
ATOM 801 O O . VAL A 1 98 ? 2.873 10.294 -5.477 1.00 71.62 98 VAL A O 1
ATOM 804 N N . ILE A 1 99 ? 2.778 11.120 -7.567 1.00 74.50 99 ILE A N 1
ATOM 805 C CA . ILE A 1 99 ? 2.029 12.332 -7.207 1.00 74.50 99 ILE A CA 1
ATOM 806 C C . ILE A 1 99 ? 0.652 11.955 -6.658 1.00 74.50 99 ILE A C 1
ATOM 808 O O . ILE A 1 99 ? 0.269 12.420 -5.584 1.00 74.50 99 ILE A O 1
ATOM 812 N N . LEU A 1 100 ? -0.077 11.081 -7.355 1.00 77.94 100 LEU A N 1
ATOM 813 C CA . LEU A 1 100 ? -1.398 10.618 -6.925 1.00 77.94 100 LEU A CA 1
ATOM 814 C C . LEU A 1 100 ? -1.335 9.925 -5.562 1.00 77.94 100 LEU A C 1
ATOM 816 O O . LEU A 1 100 ? -2.164 10.193 -4.690 1.00 77.94 100 LEU A O 1
ATOM 820 N N . GLN A 1 101 ? -0.330 9.079 -5.354 1.00 75.69 101 GLN A N 1
ATOM 821 C CA . GLN A 1 101 ? -0.093 8.383 -4.097 1.00 75.69 101 GLN A CA 1
ATOM 822 C C . GLN A 1 101 ? 0.231 9.371 -2.970 1.00 75.69 101 GLN A C 1
ATOM 824 O O . GLN A 1 101 ? -0.366 9.303 -1.895 1.00 75.69 101 GLN A O 1
ATOM 829 N N . THR A 1 102 ? 1.103 10.342 -3.240 1.00 72.75 102 THR A N 1
ATOM 830 C CA . THR A 1 102 ? 1.487 11.402 -2.299 1.00 72.75 102 THR A CA 1
ATOM 831 C C . THR A 1 102 ? 0.282 12.226 -1.861 1.00 72.75 102 THR A C 1
ATOM 833 O O . THR A 1 102 ? 0.045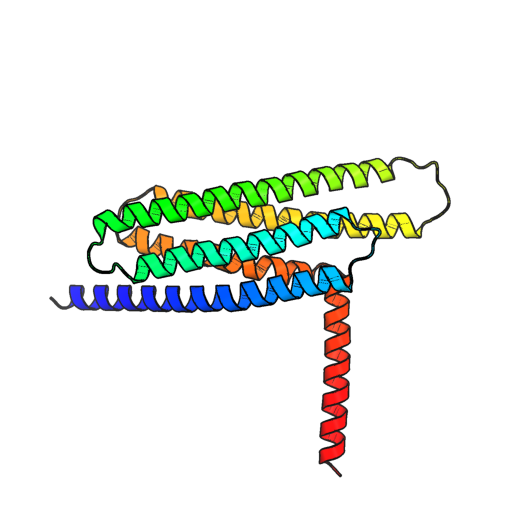 12.391 -0.661 1.00 72.75 102 THR A O 1
ATOM 836 N N . VAL A 1 103 ? -0.525 12.702 -2.812 1.00 76.75 103 VAL A N 1
ATOM 837 C CA . VAL A 1 103 ? -1.743 13.475 -2.530 1.00 76.75 103 VAL A CA 1
ATOM 838 C C . VAL A 1 103 ? -2.729 12.638 -1.718 1.00 76.75 103 VAL A C 1
ATOM 840 O O . VAL A 1 103 ? -3.240 13.102 -0.698 1.00 76.75 103 VAL A O 1
ATOM 843 N N . SER A 1 104 ? -2.946 11.384 -2.113 1.00 78.44 104 SER A N 1
ATOM 844 C CA . SER A 1 104 ? -3.894 10.486 -1.451 1.00 78.44 104 SER A CA 1
ATOM 845 C C . SER A 1 104 ? -3.519 10.216 0.008 1.00 78.44 104 SER A C 1
ATOM 847 O O . SER A 1 104 ? -4.349 10.401 0.902 1.00 78.44 104 SER A O 1
ATOM 849 N N . TYR A 1 105 ? -2.261 9.857 0.289 1.00 77.50 105 TYR A N 1
ATOM 850 C CA . TYR A 1 105 ? -1.821 9.638 1.671 1.00 77.50 105 TYR A CA 1
ATOM 851 C C . TYR A 1 105 ? -1.758 10.937 2.476 1.00 77.50 105 TYR A C 1
ATOM 853 O O . TYR A 1 105 ? -2.090 10.916 3.658 1.00 77.50 105 TYR A O 1
ATOM 861 N N . THR A 1 106 ? -1.441 12.079 1.861 1.00 73.06 106 THR A N 1
ATOM 862 C CA . THR A 1 106 ? -1.490 13.385 2.544 1.00 73.06 106 THR A CA 1
ATOM 863 C C . THR A 1 106 ? -2.906 13.721 3.013 1.00 73.06 106 THR A C 1
ATOM 865 O O . THR A 1 106 ? -3.094 14.199 4.137 1.00 73.06 106 THR A O 1
ATOM 868 N N . ILE A 1 107 ? -3.922 13.429 2.193 1.00 76.25 107 ILE A N 1
ATOM 869 C CA . ILE A 1 107 ? -5.331 13.596 2.571 1.00 76.25 107 ILE A CA 1
ATOM 870 C C . ILE A 1 107 ? -5.672 12.674 3.746 1.00 76.25 107 ILE A C 1
ATOM 872 O O . ILE A 1 107 ? -6.199 13.149 4.752 1.00 76.25 107 ILE A O 1
ATOM 876 N N . ILE A 1 108 ? -5.309 11.387 3.670 1.00 77.38 108 ILE A N 1
ATOM 877 C CA . ILE A 1 108 ? -5.540 10.414 4.753 1.00 77.38 108 ILE A CA 1
ATOM 878 C C . ILE A 1 108 ? -4.881 10.883 6.059 1.00 77.38 108 ILE A C 1
ATOM 880 O O . ILE A 1 108 ? -5.531 10.878 7.108 1.00 77.38 108 ILE A O 1
ATOM 884 N N . ILE A 1 109 ? -3.627 11.345 6.001 1.00 75.94 109 ILE A N 1
ATOM 885 C CA . ILE A 1 109 ? -2.883 11.870 7.155 1.00 75.94 109 ILE A CA 1
ATOM 886 C C . ILE A 1 109 ? -3.590 13.097 7.732 1.00 75.94 109 ILE A C 1
ATOM 888 O O . ILE A 1 109 ? -3.849 13.162 8.933 1.00 75.94 109 ILE A O 1
ATOM 892 N N . THR A 1 110 ? -3.967 14.055 6.887 1.00 71.19 110 THR A N 1
ATOM 893 C CA . THR A 1 110 ? -4.629 15.294 7.319 1.00 71.19 110 THR A CA 1
ATOM 894 C C . THR A 1 110 ? -5.976 15.007 7.983 1.00 71.19 110 THR A C 1
ATOM 896 O O . THR A 1 110 ? -6.281 15.552 9.050 1.00 71.19 110 THR A O 1
ATOM 899 N N . CYS A 1 111 ? -6.773 14.114 7.393 1.00 77.12 111 CYS A N 1
ATOM 900 C CA . CYS A 1 111 ? -8.043 13.656 7.949 1.00 77.12 111 CYS A CA 1
ATOM 901 C C . CYS A 1 111 ? -7.838 12.931 9.285 1.00 77.12 111 CYS A C 1
ATOM 903 O O . CYS A 1 111 ? -8.515 13.246 10.268 1.00 77.12 111 CYS A O 1
ATOM 905 N N . GLY A 1 112 ? -6.864 12.021 9.361 1.00 73.94 112 GLY A N 1
ATOM 906 C CA . GLY A 1 112 ? -6.534 11.309 10.592 1.00 73.94 112 GLY A CA 1
ATOM 907 C C . GLY A 1 112 ? -6.053 12.248 11.703 1.00 73.94 112 GLY A C 1
ATOM 908 O O . GLY A 1 112 ? -6.505 12.139 12.841 1.00 73.94 112 GLY A O 1
ATOM 909 N N . LEU A 1 113 ? -5.219 13.244 11.393 1.00 75.12 113 LEU A N 1
ATOM 910 C CA . LEU A 1 113 ? -4.758 14.244 12.361 1.00 75.12 113 LEU A CA 1
ATOM 911 C C . LEU A 1 113 ? -5.897 15.136 12.870 1.00 75.12 113 LEU A C 1
ATOM 913 O O . LEU A 1 113 ? -5.954 15.421 14.069 1.00 75.12 113 LEU A O 1
ATOM 917 N N . LYS A 1 114 ? -6.826 15.559 12.001 1.00 76.00 114 LYS A N 1
ATOM 918 C CA . LYS A 1 114 ? -8.014 16.323 12.424 1.00 76.00 114 LYS A CA 1
ATOM 919 C C . LYS A 1 114 ? -8.886 15.516 13.385 1.00 76.00 114 LYS A C 1
ATOM 921 O O . LYS A 1 114 ? -9.285 16.045 14.420 1.00 76.00 114 LYS A O 1
ATOM 926 N N . ILE A 1 115 ? -9.111 14.233 13.103 1.00 73.94 115 ILE A N 1
ATOM 927 C CA . ILE A 1 115 ? -9.863 13.343 14.003 1.00 73.94 115 ILE A CA 1
ATOM 928 C C . ILE A 1 115 ? -9.124 13.152 15.320 1.00 73.94 115 ILE A C 1
ATOM 930 O O . ILE A 1 115 ? -9.738 13.225 16.380 1.00 73.94 115 ILE A O 1
ATOM 934 N N . LYS A 1 116 ? -7.802 12.975 15.281 1.00 74.44 116 LYS A N 1
ATOM 935 C CA . LYS A 1 116 ? -6.979 12.867 16.488 1.00 74.44 116 LYS A CA 1
ATOM 936 C C . LYS A 1 116 ? -7.133 14.097 17.382 1.00 74.44 116 LYS A C 1
ATOM 938 O O . LYS A 1 116 ? -7.287 13.958 18.593 1.00 74.44 116 LYS A O 1
ATOM 943 N N . ARG A 1 117 ? -7.119 15.298 16.794 1.00 77.94 117 ARG A N 1
ATOM 944 C CA . ARG A 1 117 ? -7.351 16.558 17.520 1.00 77.94 117 ARG A CA 1
ATOM 945 C C . ARG A 1 117 ? -8.768 16.633 18.081 1.00 77.94 117 ARG A C 1
ATOM 947 O O . ARG A 1 117 ? -8.919 16.992 19.241 1.00 77.94 117 ARG A O 1
ATOM 954 N N . TYR A 1 118 ? -9.776 16.236 17.306 1.00 72.12 118 TYR A N 1
ATOM 955 C CA . TYR A 1 118 ? -11.165 16.190 17.766 1.00 72.12 118 TYR A CA 1
ATOM 956 C C . TYR A 1 118 ? -11.340 15.255 18.973 1.00 72.12 118 TYR A C 1
ATOM 958 O O . TYR A 1 118 ? -11.842 15.686 20.004 1.00 72.12 118 TYR A O 1
ATOM 966 N N . VAL A 1 119 ? -10.827 14.021 18.889 1.00 69.75 119 VAL A N 1
ATOM 967 C CA . VAL A 1 119 ? -10.868 13.030 19.982 1.00 69.75 119 VAL A CA 1
ATOM 968 C C . VAL A 1 119 ? -10.090 13.507 21.211 1.00 69.75 119 VAL A C 1
ATOM 970 O O . VAL A 1 119 ? -10.494 13.259 22.346 1.00 69.75 119 VAL A O 1
ATOM 973 N N . LYS A 1 120 ? -8.958 14.196 21.015 1.00 73.12 120 LYS A N 1
ATOM 974 C CA . LYS A 1 120 ? -8.200 14.788 22.124 1.00 73.12 120 LYS A CA 1
ATOM 975 C C . LYS A 1 120 ? -9.007 15.891 22.812 1.00 73.12 120 LYS A C 1
ATOM 977 O O . LYS A 1 120 ? -9.057 15.899 24.034 1.00 73.12 120 LYS A O 1
ATOM 982 N N . ASN A 1 121 ? -9.650 16.770 22.046 1.00 72.75 121 ASN A N 1
ATOM 983 C CA . ASN A 1 121 ? -10.415 17.897 22.577 1.00 72.75 121 ASN A CA 1
ATOM 984 C C . ASN A 1 121 ? -11.718 17.453 23.257 1.00 72.75 121 ASN A C 1
ATOM 986 O O . ASN A 1 121 ? -12.062 18.003 24.295 1.00 72.75 121 ASN A O 1
ATOM 990 N N . SER A 1 122 ? -12.393 16.415 22.754 1.00 65.81 122 SER A N 1
ATOM 991 C CA . SER A 1 122 ? -13.597 15.861 23.392 1.00 65.81 122 SER A CA 1
ATOM 992 C C . SER A 1 122 ? -13.325 15.200 24.751 1.00 65.81 122 SER A C 1
ATOM 994 O O . SER A 1 122 ? -14.242 15.030 25.541 1.00 65.81 122 SER A O 1
ATOM 996 N N . ASN A 1 123 ? -12.075 14.814 25.038 1.00 60.78 123 ASN A N 1
ATOM 997 C CA . ASN A 1 123 ? -11.674 14.274 26.343 1.00 60.78 123 ASN A CA 1
ATOM 998 C C . ASN A 1 123 ? -11.350 15.367 27.384 1.00 60.78 123 ASN A C 1
ATOM 1000 O O . ASN A 1 123 ? -11.071 15.031 28.532 1.00 60.78 123 ASN A O 1
ATOM 1004 N N . ILE A 1 124 ? -11.346 16.651 26.999 1.00 57.28 124 ILE A N 1
ATOM 1005 C CA . ILE A 1 124 ? -11.029 17.794 27.880 1.00 57.28 124 ILE A CA 1
ATOM 1006 C C . ILE A 1 124 ? -12.305 18.372 28.528 1.00 57.28 124 ILE A C 1
ATOM 1008 O O . ILE A 1 124 ? -12.223 19.374 29.223 1.00 57.28 124 ILE A O 1
ATOM 1012 N N . ASP A 1 125 ? -13.465 17.716 28.388 1.00 53.06 125 ASP A N 1
ATOM 1013 C CA . ASP A 1 125 ? -14.684 18.040 29.146 1.00 53.06 125 ASP A CA 1
ATOM 1014 C C . ASP A 1 125 ? -14.837 17.105 30.373 1.00 53.06 125 ASP A C 1
ATOM 1016 O O . ASP A 1 125 ? -15.518 16.077 30.311 1.00 53.06 125 ASP A O 1
ATOM 1020 N N . PRO A 1 126 ? -14.195 17.403 31.523 1.00 47.97 126 PRO A N 1
ATOM 1021 C CA . PRO A 1 126 ? -14.243 16.571 32.730 1.00 47.97 126 PRO A CA 1
A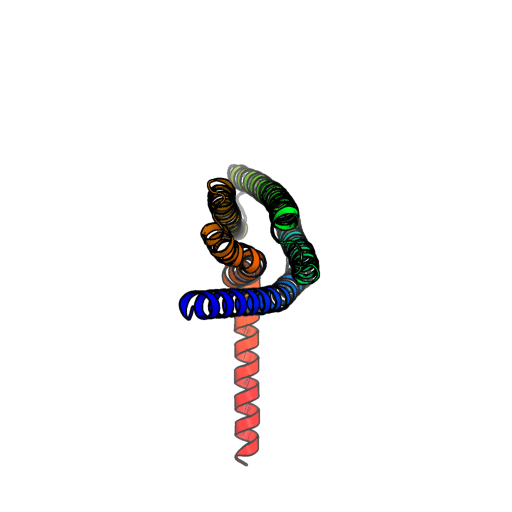TOM 1022 C C . PRO A 1 126 ? -15.584 16.635 33.487 1.00 47.97 126 PRO A C 1
ATOM 1024 O O . PRO A 1 126 ? -15.711 16.023 34.549 1.00 47.97 126 PRO A O 1
ATOM 1027 N N . GLY A 1 127 ? -16.586 17.363 32.979 1.00 49.72 127 GLY A N 1
ATOM 1028 C CA . GLY A 1 127 ? -17.881 17.555 33.644 1.00 49.72 127 GLY A CA 1
ATOM 1029 C C . GLY A 1 127 ? -18.827 16.348 33.589 1.00 49.72 127 GLY A C 1
ATOM 1030 O O . GLY A 1 127 ? -19.661 16.185 34.477 1.00 49.72 127 GLY A O 1
ATOM 1031 N N . ALA A 1 128 ? -18.686 15.458 32.602 1.00 52.59 128 ALA A N 1
ATOM 1032 C CA . ALA A 1 128 ? -19.561 14.296 32.439 1.00 52.59 128 ALA A CA 1
ATOM 1033 C C . ALA A 1 128 ? -19.020 13.070 33.201 1.00 52.59 128 ALA A C 1
ATOM 1035 O O . ALA A 1 128 ? -18.533 12.095 32.625 1.00 52.59 128 ALA A O 1
ATOM 1036 N N . LYS A 1 129 ? -19.086 13.125 34.537 1.00 46.34 129 LYS A N 1
ATOM 1037 C CA . LYS A 1 129 ? -18.876 11.961 35.411 1.00 46.34 129 LYS A CA 1
ATOM 1038 C C . LYS A 1 129 ? -19.929 10.893 35.095 1.00 46.34 129 LYS A C 1
ATOM 1040 O O . LYS A 1 129 ? -21.109 11.104 35.348 1.00 46.34 129 LYS A O 1
ATOM 1045 N N . GLY A 1 130 ? -19.500 9.733 34.603 1.00 49.56 130 GLY A N 1
ATOM 1046 C CA . GLY A 1 130 ? -20.379 8.564 34.542 1.00 49.56 130 GLY A CA 1
ATOM 1047 C C . GLY A 1 130 ? -19.791 7.329 33.874 1.00 49.56 130 GLY A C 1
ATOM 1048 O O . GLY A 1 130 ? -20.024 6.229 34.359 1.00 49.56 130 GLY A O 1
ATOM 1049 N N . ASP A 1 131 ? -18.988 7.476 32.816 1.00 52.34 131 ASP A N 1
ATOM 1050 C CA . ASP A 1 131 ? -18.653 6.318 31.979 1.00 52.34 131 ASP A CA 1
ATOM 1051 C C . ASP A 1 131 ? -17.138 6.092 31.819 1.00 52.34 131 ASP A C 1
ATOM 1053 O O . ASP A 1 131 ? -16.502 6.506 30.846 1.00 52.34 131 ASP A O 1
ATOM 1057 N N . GLN A 1 132 ? -16.533 5.385 32.785 1.00 56.62 132 GLN A N 1
ATOM 1058 C CA . GLN A 1 132 ? -15.129 4.933 32.713 1.00 56.62 132 GLN A CA 1
ATOM 1059 C C . GLN A 1 132 ? -14.841 4.072 31.464 1.00 56.62 132 GLN A C 1
ATOM 1061 O O . GLN A 1 132 ? -13.685 3.910 31.053 1.00 56.62 132 GLN A O 1
ATOM 1066 N N . THR A 1 133 ? -15.881 3.519 30.840 1.00 60.62 133 THR A N 1
ATOM 1067 C CA . THR A 1 133 ? -15.805 2.694 29.632 1.00 60.62 133 THR A CA 1
ATOM 1068 C C . THR A 1 133 ? -15.525 3.528 28.376 1.00 60.62 133 THR A C 1
ATOM 1070 O O . THR A 1 133 ? -14.806 3.065 27.482 1.00 60.62 133 THR A O 1
ATOM 1073 N N . GLY A 1 134 ? -15.997 4.780 28.332 1.00 59.44 134 GLY A N 1
ATOM 1074 C CA . GLY A 1 134 ? -15.782 5.713 27.221 1.00 59.44 134 GLY A CA 1
ATOM 1075 C C . GLY A 1 134 ? -14.319 6.144 27.071 1.00 59.44 134 GLY A C 1
ATOM 1076 O O . GLY A 1 134 ? -13.757 6.077 25.975 1.00 59.44 134 GLY A O 1
ATOM 1077 N N . GLY A 1 135 ? -13.651 6.473 28.182 1.00 64.62 135 GLY A N 1
ATOM 1078 C CA . GLY A 1 135 ? -12.242 6.895 28.179 1.00 64.62 135 GLY A CA 1
ATOM 1079 C C . GLY A 1 135 ? -11.280 5.803 27.690 1.00 64.62 135 GLY A C 1
ATOM 1080 O O . GLY A 1 135 ? -10.391 6.063 26.875 1.00 64.62 135 GLY A O 1
ATOM 1081 N N . LYS A 1 136 ? -11.495 4.544 28.105 1.00 67.94 136 LYS A N 1
ATOM 1082 C CA . LYS A 1 136 ? -10.695 3.395 27.632 1.00 67.94 136 LYS A CA 1
ATOM 1083 C C . LYS A 1 136 ? -10.899 3.123 26.136 1.00 67.94 136 LYS A C 1
ATOM 1085 O O . LYS A 1 136 ? -9.937 2.783 25.445 1.00 67.94 136 LYS A O 1
ATOM 1090 N N . ARG A 1 137 ? -12.122 3.299 25.620 1.00 66.69 137 ARG A N 1
ATOM 1091 C CA . ARG A 1 137 ? -12.427 3.178 24.183 1.00 66.69 137 ARG A CA 1
ATOM 1092 C C . ARG A 1 137 ? -11.755 4.280 23.361 1.00 66.69 137 ARG A C 1
ATOM 1094 O O . ARG A 1 137 ? -11.113 3.964 22.362 1.00 66.69 137 ARG A O 1
ATOM 1101 N N . MET A 1 138 ? -11.827 5.538 23.792 1.00 67.62 138 MET A N 1
ATOM 1102 C CA . MET A 1 138 ? -11.197 6.661 23.080 1.00 67.62 138 MET A CA 1
ATOM 1103 C C . MET A 1 138 ? -9.666 6.566 23.065 1.00 67.62 138 MET A C 1
ATOM 1105 O O . MET A 1 138 ? -9.038 6.836 22.039 1.00 67.62 138 MET A O 1
ATOM 1109 N N . ALA A 1 139 ? -9.053 6.100 24.158 1.00 70.81 139 ALA A N 1
ATOM 1110 C CA . ALA A 1 139 ? -7.619 5.813 24.193 1.00 70.81 139 ALA A CA 1
ATOM 1111 C C . ALA A 1 139 ? -7.221 4.720 23.182 1.00 70.81 139 ALA A C 1
ATOM 1113 O O . ALA A 1 139 ? -6.181 4.827 22.528 1.00 70.81 139 ALA A O 1
ATOM 1114 N N . GLN A 1 140 ? -8.062 3.692 23.010 1.00 71.62 140 GLN A N 1
ATOM 1115 C CA . GLN A 1 140 ? -7.841 2.650 22.007 1.00 71.62 140 GLN A CA 1
ATOM 1116 C C . GLN A 1 140 ? -7.941 3.205 20.578 1.00 71.62 140 GLN A C 1
ATOM 1118 O O . GLN A 1 140 ? -7.048 2.938 19.776 1.00 71.62 140 GLN A O 1
ATOM 1123 N N . VAL A 1 141 ? -8.959 4.018 20.275 1.00 70.50 141 VAL A N 1
ATOM 1124 C CA . VAL A 1 141 ? -9.113 4.668 18.959 1.00 70.50 141 VAL A CA 1
ATOM 1125 C C . VAL A 1 141 ? -7.905 5.549 18.641 1.00 70.50 141 VAL A C 1
ATOM 1127 O O . VAL A 1 141 ? -7.361 5.473 17.544 1.00 70.50 141 VAL A O 1
ATOM 1130 N N . ASN A 1 142 ? -7.421 6.331 19.609 1.00 75.19 142 ASN A N 1
ATOM 1131 C CA . ASN A 1 142 ? -6.238 7.175 19.428 1.00 75.19 142 ASN A CA 1
ATOM 1132 C C . ASN A 1 142 ? -4.969 6.348 19.135 1.00 75.19 142 ASN A C 1
ATOM 1134 O O . ASN A 1 142 ? -4.153 6.729 18.295 1.00 75.19 142 ASN A O 1
ATOM 1138 N N . LYS A 1 143 ? -4.810 5.186 19.785 1.00 77.19 143 LYS A N 1
ATOM 1139 C CA . LYS A 1 143 ? -3.701 4.261 19.506 1.00 77.19 143 LYS A CA 1
ATOM 1140 C C . LYS A 1 143 ? -3.792 3.667 18.097 1.00 77.19 143 LYS A C 1
ATOM 1142 O O . LYS A 1 143 ? -2.783 3.628 17.401 1.00 77.19 143 LYS A O 1
ATOM 1147 N N . GLU A 1 144 ? -4.976 3.220 17.682 1.00 72.94 144 GLU A N 1
ATOM 1148 C CA . GLU A 1 144 ? -5.204 2.657 16.342 1.00 72.94 144 GLU A CA 1
ATOM 1149 C C . GLU A 1 144 ? -4.999 3.720 15.245 1.00 72.94 144 GLU A C 1
ATOM 1151 O O . GLU A 1 144 ? -4.380 3.439 14.220 1.00 72.94 144 GLU A O 1
ATOM 1156 N N . LEU A 1 145 ? -5.419 4.963 15.494 1.00 73.69 145 LEU A N 1
ATOM 1157 C CA . LEU A 1 145 ? -5.245 6.095 14.582 1.00 73.69 145 LEU A CA 1
ATOM 1158 C C . LEU A 1 145 ? -3.774 6.504 14.413 1.00 73.69 145 LEU A C 1
ATOM 1160 O O . LEU A 1 145 ? -3.345 6.763 13.293 1.00 73.69 145 LEU A O 1
ATOM 1164 N N . ASN A 1 146 ? -2.984 6.515 15.493 1.00 75.81 146 ASN A N 1
ATOM 1165 C CA . ASN A 1 146 ? -1.544 6.799 15.412 1.00 75.81 146 ASN A CA 1
ATOM 1166 C C . ASN A 1 146 ? -0.802 5.809 14.517 1.00 75.81 146 ASN A C 1
ATOM 1168 O O . ASN A 1 146 ? 0.128 6.199 13.822 1.00 75.81 146 ASN A O 1
ATOM 1172 N N . ILE A 1 147 ? -1.207 4.541 14.534 1.00 73.56 147 ILE A N 1
ATOM 1173 C CA . ILE A 1 147 ? -0.547 3.519 13.727 1.00 73.56 147 ILE A CA 1
ATOM 1174 C C . ILE A 1 147 ? -0.883 3.711 12.248 1.00 73.56 147 ILE A C 1
ATOM 1176 O O . ILE A 1 147 ? 0.013 3.637 11.419 1.00 73.56 147 ILE A O 1
ATOM 1180 N N . ILE A 1 148 ? -2.133 4.036 11.909 1.00 70.94 148 ILE A N 1
ATOM 1181 C CA . ILE A 1 148 ? -2.513 4.348 10.520 1.00 70.94 148 ILE A CA 1
ATOM 1182 C C . ILE A 1 148 ? -1.777 5.589 10.010 1.00 70.94 148 ILE A C 1
ATOM 1184 O O . ILE A 1 148 ? -1.286 5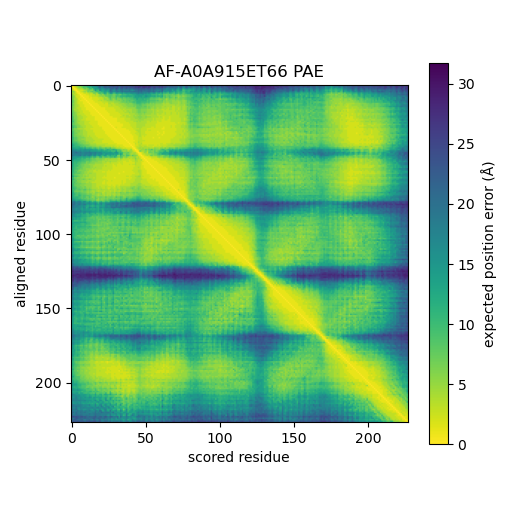.585 8.885 1.00 70.94 148 ILE A O 1
ATOM 1188 N N . LEU A 1 149 ? -1.673 6.633 10.837 1.00 75.19 149 LEU A N 1
ATOM 1189 C CA . LEU A 1 149 ? -0.924 7.843 10.493 1.00 75.19 149 LEU A CA 1
ATOM 1190 C C . LEU A 1 149 ? 0.555 7.535 10.246 1.00 75.19 149 LEU A C 1
ATOM 1192 O O . LEU A 1 149 ? 1.087 7.934 9.218 1.00 75.19 149 LEU A O 1
ATOM 1196 N N . PHE A 1 150 ? 1.178 6.758 11.134 1.00 77.50 150 PHE A N 1
ATOM 1197 C CA . PHE A 1 150 ? 2.561 6.315 10.969 1.00 77.50 150 PHE A CA 1
ATOM 1198 C C . PHE A 1 150 ? 2.759 5.506 9.682 1.00 77.50 150 PHE A C 1
ATOM 1200 O O . PHE A 1 150 ? 3.740 5.705 8.974 1.00 77.50 150 PHE A O 1
ATOM 1207 N N . LEU A 1 151 ? 1.818 4.617 9.344 1.00 72.12 151 LEU A N 1
ATOM 1208 C CA . LEU A 1 151 ? 1.880 3.854 8.098 1.00 72.12 151 LEU A CA 1
ATOM 1209 C C . LEU A 1 151 ? 1.787 4.754 6.878 1.00 72.12 151 LEU A C 1
ATOM 1211 O O . LEU A 1 151 ? 2.596 4.611 5.973 1.00 72.12 151 LEU A O 1
ATOM 1215 N N . ALA A 1 152 ? 0.847 5.696 6.862 1.00 71.38 152 ALA A N 1
ATOM 1216 C CA . ALA A 1 152 ? 0.710 6.634 5.758 1.00 71.38 152 ALA A CA 1
ATOM 1217 C C . ALA A 1 152 ? 1.958 7.528 5.603 1.00 71.38 152 ALA A C 1
ATOM 1219 O O . ALA A 1 152 ? 2.399 7.768 4.480 1.00 71.38 152 ALA A O 1
ATOM 1220 N N . GLU A 1 153 ? 2.566 7.972 6.708 1.00 74.12 153 GLU A N 1
ATOM 1221 C CA . GLU A 1 153 ? 3.831 8.723 6.704 1.00 74.12 153 GLU A CA 1
ATOM 1222 C C . GLU A 1 153 ? 5.008 7.875 6.199 1.00 74.12 153 GLU A C 1
ATOM 1224 O O . GLU A 1 153 ? 5.836 8.356 5.420 1.00 74.12 153 GLU A O 1
ATOM 1229 N N . PHE A 1 154 ? 5.067 6.600 6.590 1.00 75.19 154 PHE A N 1
ATOM 1230 C CA . PHE A 1 154 ? 6.071 5.660 6.102 1.00 75.19 154 PHE A CA 1
ATOM 1231 C C . PHE A 1 154 ? 5.913 5.409 4.595 1.00 75.19 154 PHE A C 1
ATOM 1233 O O . PHE A 1 154 ? 6.893 5.525 3.860 1.00 75.19 154 PHE A O 1
ATOM 1240 N N . SER A 1 155 ? 4.684 5.164 4.119 1.00 71.75 155 SER A N 1
ATOM 1241 C CA . SER A 1 155 ? 4.355 5.046 2.690 1.00 71.75 155 SER A CA 1
ATOM 1242 C C . SER A 1 155 ? 4.862 6.245 1.902 1.00 71.75 155 SER A C 1
ATOM 1244 O O . SER A 1 155 ? 5.519 6.089 0.875 1.00 71.75 155 SER A O 1
ATOM 1246 N N . LEU A 1 156 ? 4.575 7.447 2.404 1.00 71.12 156 LEU A N 1
ATOM 1247 C CA . LEU A 1 156 ? 4.956 8.694 1.761 1.00 71.12 156 LEU A CA 1
ATOM 1248 C C . LEU A 1 156 ? 6.480 8.866 1.719 1.00 71.12 156 LEU A C 1
ATOM 1250 O O . LEU A 1 156 ? 7.033 9.229 0.685 1.00 71.12 156 LEU A O 1
ATOM 1254 N N . SER A 1 157 ? 7.165 8.552 2.819 1.00 71.94 157 SER A N 1
ATOM 1255 C CA . SER A 1 157 ? 8.627 8.650 2.908 1.00 71.94 157 SER A CA 1
ATOM 1256 C C . SER A 1 157 ? 9.322 7.716 1.917 1.00 71.94 157 SER A C 1
ATOM 1258 O O . SER A 1 157 ? 10.249 8.137 1.225 1.00 71.94 157 SER A O 1
ATOM 1260 N N . VAL A 1 158 ? 8.844 6.472 1.796 1.00 71.94 158 VAL A N 1
ATOM 1261 C CA . VAL A 1 158 ? 9.354 5.507 0.808 1.00 71.94 158 VAL A CA 1
ATOM 1262 C C . VAL A 1 158 ? 9.152 6.042 -0.608 1.00 71.94 158 VAL A C 1
ATOM 1264 O O . VAL A 1 158 ? 10.101 6.079 -1.385 1.00 71.94 158 VAL A O 1
ATOM 1267 N N . VAL A 1 159 ? 7.950 6.527 -0.929 1.00 70.44 159 VAL A N 1
ATOM 1268 C CA . VAL A 1 159 ? 7.634 7.098 -2.247 1.00 70.44 159 VAL A CA 1
ATOM 1269 C C . VAL A 1 159 ? 8.562 8.272 -2.591 1.00 70.44 159 VAL A C 1
ATOM 1271 O O . VAL A 1 159 ? 9.132 8.298 -3.683 1.00 70.44 159 VAL A O 1
ATOM 1274 N N . CYS A 1 160 ? 8.792 9.205 -1.664 1.00 67.69 160 CYS A N 1
ATOM 1275 C CA . CYS A 1 160 ? 9.687 10.345 -1.888 1.00 67.69 160 CYS A CA 1
ATOM 1276 C C . CYS A 1 160 ? 11.145 9.922 -2.137 1.00 67.69 160 CYS A C 1
ATOM 1278 O O . CYS A 1 160 ? 11.787 10.453 -3.047 1.00 67.69 160 CYS A O 1
ATOM 1280 N N . ILE A 1 161 ? 11.664 8.950 -1.377 1.00 70.00 161 ILE A N 1
ATOM 1281 C CA . ILE A 1 161 ? 13.035 8.435 -1.548 1.00 70.00 161 ILE A CA 1
ATOM 1282 C C . ILE A 1 161 ? 13.195 7.797 -2.930 1.00 70.00 161 ILE A C 1
ATOM 1284 O O . ILE A 1 161 ? 14.137 8.119 -3.654 1.00 70.00 161 ILE A O 1
ATOM 1288 N N . VAL A 1 162 ? 12.251 6.937 -3.319 1.00 66.94 162 VAL A N 1
ATOM 1289 C CA . VAL A 1 162 ? 12.276 6.241 -4.614 1.00 66.94 162 VAL A CA 1
ATOM 1290 C C . VAL A 1 162 ? 12.219 7.242 -5.767 1.00 66.94 162 VAL A C 1
ATOM 1292 O O . VAL A 1 162 ? 12.996 7.139 -6.712 1.00 66.94 162 VAL A O 1
ATOM 1295 N N . THR A 1 163 ? 11.350 8.248 -5.670 1.00 64.44 163 THR A N 1
ATOM 1296 C CA . THR A 1 163 ? 11.190 9.267 -6.719 1.00 64.44 163 THR A CA 1
ATOM 1297 C C . THR A 1 163 ? 12.450 10.109 -6.883 1.00 64.44 163 THR A C 1
ATOM 1299 O O . THR A 1 163 ? 12.878 10.358 -8.007 1.00 64.44 163 THR A O 1
ATOM 1302 N N . THR A 1 164 ? 13.074 10.504 -5.771 1.00 65.25 164 THR A N 1
ATOM 1303 C CA . THR A 1 164 ? 14.315 11.291 -5.795 1.00 65.25 164 THR A CA 1
ATOM 1304 C C . THR A 1 164 ? 15.433 10.510 -6.486 1.00 65.25 164 THR A C 1
ATOM 1306 O O . THR A 1 164 ? 16.101 11.056 -7.355 1.00 65.25 164 THR A O 1
ATOM 1309 N N . PHE A 1 165 ? 15.573 9.215 -6.182 1.00 64.44 165 PHE A N 1
ATOM 1310 C CA . PHE A 1 165 ? 16.579 8.348 -6.804 1.00 64.44 165 PHE A CA 1
ATOM 1311 C C . PHE A 1 165 ? 16.355 8.118 -8.302 1.00 64.44 165 PHE A C 1
ATOM 1313 O O . PHE A 1 165 ? 17.316 8.089 -9.066 1.00 64.44 165 PHE A O 1
ATOM 1320 N N . VAL A 1 166 ? 15.099 7.946 -8.729 1.00 63.53 166 VAL A N 1
ATOM 1321 C CA . VAL A 1 166 ? 14.759 7.714 -10.143 1.00 63.53 166 VAL A CA 1
ATOM 1322 C C . VAL A 1 166 ? 15.044 8.950 -11.002 1.00 63.53 166 VAL A C 1
ATOM 1324 O O . VAL A 1 166 ? 15.356 8.806 -12.182 1.00 63.53 166 VAL A O 1
ATOM 1327 N N . TRP A 1 167 ? 14.959 10.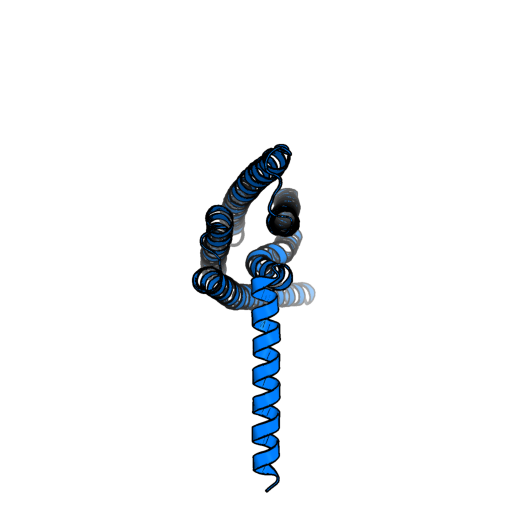159 -10.437 1.00 59.84 167 TRP A N 1
ATOM 1328 C CA . TRP A 1 167 ? 15.098 11.396 -11.210 1.00 59.84 167 TRP A CA 1
ATOM 1329 C C . TRP A 1 167 ? 16.523 11.950 -11.298 1.00 59.84 167 TRP A C 1
ATOM 1331 O O . TRP A 1 167 ? 16.800 12.752 -12.187 1.00 59.84 167 TRP A O 1
ATOM 1341 N N . THR A 1 168 ? 17.428 11.544 -10.407 1.00 58.25 168 THR A N 1
ATOM 1342 C CA . THR A 1 168 ? 18.755 12.166 -10.296 1.00 58.25 168 THR A CA 1
ATOM 1343 C C . THR A 1 168 ? 19.785 11.709 -11.325 1.00 58.25 168 THR A C 1
ATOM 1345 O O . THR A 1 168 ? 20.804 12.382 -11.451 1.00 58.25 168 THR A O 1
ATOM 1348 N N . ASP A 1 169 ? 19.580 10.609 -12.060 1.00 53.47 169 ASP A N 1
ATOM 1349 C CA . ASP A 1 169 ? 20.656 10.084 -12.909 1.00 53.47 169 ASP A CA 1
ATOM 1350 C C . ASP A 1 169 ? 20.156 9.197 -14.072 1.00 53.47 169 ASP A C 1
ATOM 1352 O O . ASP A 1 169 ? 19.290 8.338 -13.907 1.00 53.47 169 ASP A O 1
ATOM 1356 N N . SER A 1 170 ? 20.684 9.430 -15.279 1.00 54.53 170 SER A N 1
ATOM 1357 C CA . SER A 1 170 ? 20.133 8.948 -16.562 1.00 54.53 170 SER A CA 1
ATOM 1358 C C . SER A 1 170 ? 20.777 7.660 -17.096 1.00 54.53 170 SER A C 1
ATOM 1360 O O . SER A 1 170 ? 20.475 7.219 -18.208 1.00 54.53 170 SER A O 1
ATOM 1362 N N . SER A 1 171 ? 21.664 7.032 -16.320 1.00 60.69 171 SER A N 1
ATOM 1363 C CA . SER A 1 171 ? 22.332 5.795 -16.733 1.00 60.69 171 SER A CA 1
ATOM 1364 C C . SER A 1 171 ? 21.378 4.586 -16.745 1.00 60.69 171 SER A C 1
ATOM 1366 O O . SER A 1 171 ? 20.512 4.430 -15.883 1.00 60.69 171 SER A O 1
ATOM 1368 N N . SER A 1 172 ? 21.546 3.678 -17.713 1.00 58.22 172 SER A N 1
ATOM 1369 C CA . SER A 1 172 ? 20.721 2.462 -17.867 1.00 58.22 172 SER A CA 1
ATOM 1370 C C . SER A 1 172 ? 20.737 1.549 -16.631 1.00 58.22 172 SER A C 1
ATOM 1372 O O . SER A 1 172 ? 19.732 0.917 -16.304 1.00 58.22 172 SER A O 1
ATOM 1374 N N . SER A 1 173 ? 21.846 1.540 -15.891 1.00 58.28 173 SER A N 1
ATOM 1375 C CA . SER A 1 173 ? 22.009 0.875 -14.593 1.00 58.28 173 SER A CA 1
ATOM 1376 C C . SER A 1 173 ? 21.079 1.422 -13.504 1.00 58.28 173 SER A C 1
ATOM 1378 O O . SER A 1 173 ? 20.621 0.667 -12.646 1.00 58.28 173 SER A O 1
ATOM 1380 N N . ILE A 1 174 ? 20.750 2.714 -13.552 1.00 59.22 174 ILE A N 1
ATOM 1381 C CA . ILE A 1 174 ? 19.883 3.370 -12.568 1.00 59.22 174 ILE A CA 1
ATOM 1382 C C . ILE A 1 174 ? 18.410 3.167 -12.909 1.00 59.22 174 ILE A C 1
ATOM 1384 O O . ILE A 1 174 ? 17.600 3.053 -11.998 1.00 59.22 174 ILE A O 1
ATOM 1388 N N . GLY A 1 175 ? 18.061 2.966 -14.184 1.00 59.59 175 GLY A N 1
ATOM 1389 C CA . GLY A 1 175 ? 16.725 2.493 -14.570 1.00 59.59 175 GLY A CA 1
ATOM 1390 C C . GLY A 1 175 ? 16.386 1.126 -13.957 1.00 59.59 175 GLY A C 1
ATOM 1391 O O . GLY A 1 175 ? 15.305 0.944 -13.394 1.00 59.59 175 GLY A O 1
ATOM 1392 N N . LEU A 1 176 ? 17.338 0.184 -13.976 1.00 60.56 176 LEU A N 1
ATOM 1393 C CA . LEU A 1 176 ? 17.193 -1.115 -13.305 1.00 60.56 176 LEU A CA 1
ATOM 1394 C C . LEU A 1 176 ? 17.105 -0.955 -11.785 1.00 60.56 176 LEU A C 1
ATOM 1396 O O . LEU A 1 176 ? 16.206 -1.520 -11.166 1.00 60.56 176 LEU A O 1
ATOM 1400 N N . PHE A 1 177 ? 17.971 -0.144 -11.175 1.00 62.78 177 PHE A N 1
ATOM 1401 C CA . PHE A 1 177 ? 17.907 0.132 -9.736 1.00 62.78 177 PHE A CA 1
ATOM 1402 C C . PHE A 1 177 ? 16.588 0.815 -9.324 1.00 62.78 177 PHE A C 1
ATOM 1404 O O . PHE A 1 177 ? 15.975 0.444 -8.325 1.00 62.78 177 PHE A O 1
ATOM 1411 N N . GLY A 1 178 ? 16.085 1.737 -10.144 1.00 62.78 178 GLY A N 1
ATOM 1412 C CA . GLY A 1 178 ? 14.784 2.380 -9.989 1.00 62.78 178 GLY A CA 1
ATOM 1413 C C . GLY A 1 178 ? 13.632 1.378 -10.036 1.00 62.78 178 GLY A C 1
ATOM 1414 O O . GLY A 1 178 ? 12.722 1.452 -9.215 1.00 62.78 178 GLY A O 1
ATOM 1415 N N . SER A 1 179 ? 13.700 0.376 -10.918 1.00 62.84 179 SER A N 1
ATOM 1416 C CA . SER A 1 179 ? 12.716 -0.717 -10.951 1.00 62.84 179 SER A CA 1
ATOM 1417 C C . SER A 1 179 ? 12.744 -1.603 -9.694 1.00 62.84 179 SER A C 1
ATOM 1419 O O . SER A 1 179 ? 11.712 -2.140 -9.298 1.00 62.84 179 SER A O 1
ATOM 1421 N N . TYR A 1 180 ? 13.888 -1.722 -9.008 1.00 66.31 180 TYR A N 1
ATOM 1422 C CA . TYR A 1 180 ? 13.960 -2.391 -7.703 1.00 66.31 180 TYR A CA 1
ATOM 1423 C C . TYR A 1 180 ? 13.371 -1.537 -6.586 1.00 66.31 180 TYR A C 1
ATOM 1425 O O . TYR A 1 180 ? 12.651 -2.038 -5.725 1.00 66.31 180 TYR A O 1
ATOM 1433 N N . LEU A 1 181 ? 13.650 -0.238 -6.615 1.00 64.62 181 LEU A N 1
ATOM 1434 C CA . LEU A 1 181 ? 13.146 0.714 -5.634 1.00 64.62 181 LEU A CA 1
ATOM 1435 C C . LEU A 1 181 ? 11.626 0.918 -5.722 1.00 64.62 181 LEU A C 1
ATOM 1437 O O . LEU A 1 181 ? 10.997 1.235 -4.715 1.00 64.62 181 LEU A O 1
ATOM 1441 N N . THR A 1 182 ? 11.003 0.670 -6.877 1.00 67.19 182 THR A N 1
ATOM 1442 C CA . THR A 1 182 ? 9.537 0.685 -7.000 1.00 67.19 182 THR A CA 1
ATOM 1443 C C . THR A 1 182 ? 8.866 -0.572 -6.438 1.00 67.19 182 THR A C 1
ATOM 1445 O O . THR A 1 182 ? 7.680 -0.514 -6.123 1.00 67.19 182 THR A O 1
ATOM 1448 N N . LEU A 1 183 ? 9.585 -1.686 -6.220 1.00 68.75 183 LEU A N 1
ATOM 1449 C CA . LEU A 1 183 ? 9.013 -2.919 -5.646 1.00 68.75 183 LEU A CA 1
ATOM 1450 C C . LEU A 1 183 ? 8.342 -2.680 -4.278 1.00 68.75 183 LEU A C 1
ATOM 1452 O O . LEU A 1 183 ? 7.183 -3.076 -4.132 1.00 68.75 183 LEU A O 1
ATOM 1456 N N . PRO A 1 184 ? 8.981 -2.007 -3.295 1.00 70.50 184 PRO A N 1
ATOM 1457 C CA . PRO A 1 184 ? 8.323 -1.615 -2.052 1.00 70.50 184 PRO A CA 1
ATOM 1458 C C . PRO A 1 184 ? 7.002 -0.873 -2.258 1.00 70.50 184 PRO A C 1
ATOM 1460 O O . PRO A 1 184 ? 6.050 -1.150 -1.536 1.00 70.50 184 PRO A O 1
ATOM 1463 N N . ILE A 1 185 ? 6.918 0.015 -3.258 1.00 70.50 185 ILE A N 1
ATOM 1464 C CA . ILE A 1 185 ? 5.719 0.823 -3.535 1.00 70.50 185 ILE A CA 1
ATOM 1465 C C . ILE A 1 185 ? 4.529 -0.077 -3.879 1.00 70.50 185 ILE A C 1
ATOM 1467 O O . ILE A 1 185 ? 3.451 0.105 -3.314 1.00 70.50 185 ILE A O 1
ATOM 1471 N N . TYR A 1 186 ? 4.727 -1.088 -4.729 1.00 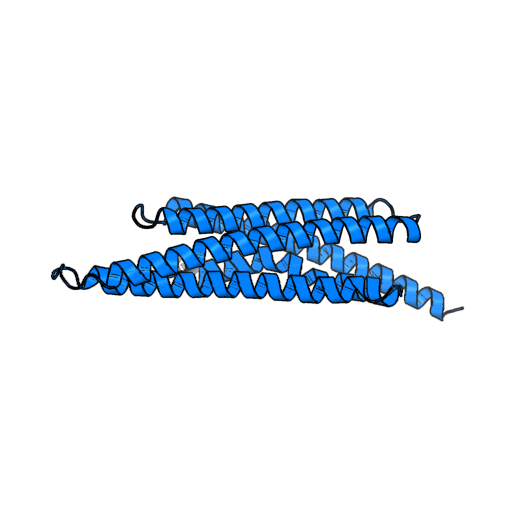72.12 186 TYR A N 1
ATOM 1472 C CA . TYR A 1 186 ? 3.680 -2.067 -5.053 1.00 72.12 186 TYR A CA 1
ATOM 1473 C C . TYR A 1 186 ? 3.228 -2.861 -3.822 1.00 72.12 186 TYR A C 1
ATOM 1475 O O . TYR A 1 186 ? 2.044 -3.148 -3.637 1.00 72.12 186 TYR A O 1
ATOM 1483 N N . TRP A 1 187 ? 4.172 -3.186 -2.939 1.00 81.12 187 TRP A N 1
ATOM 1484 C CA . TRP A 1 187 ? 3.882 -3.906 -1.707 1.00 81.12 187 TRP A CA 1
ATOM 1485 C C . TRP A 1 187 ? 3.197 -3.042 -0.644 1.00 81.12 187 TRP A C 1
ATOM 1487 O O . TRP A 1 187 ? 2.529 -3.607 0.218 1.00 81.12 187 TRP A O 1
ATOM 1497 N N . MET A 1 188 ? 3.254 -1.707 -0.712 1.00 78.62 188 MET A N 1
ATOM 1498 C CA . MET A 1 188 ? 2.580 -0.832 0.262 1.00 78.62 188 MET A CA 1
ATOM 1499 C C . MET A 1 188 ? 1.069 -1.071 0.308 1.00 78.62 188 MET A C 1
ATOM 1501 O O . MET A 1 188 ? 0.516 -1.263 1.390 1.00 78.62 188 MET A O 1
ATOM 1505 N N . ALA A 1 189 ? 0.422 -1.186 -0.855 1.00 80.50 189 ALA A N 1
ATOM 1506 C CA . ALA A 1 189 ? -1.003 -1.508 -0.945 1.00 80.50 189 ALA A CA 1
ATOM 1507 C C . ALA A 1 189 ? -1.341 -2.894 -0.356 1.00 80.50 189 ALA A C 1
ATOM 1509 O O . ALA A 1 189 ? -2.483 -3.157 0.005 1.00 80.50 189 ALA A O 1
ATOM 1510 N N . THR A 1 190 ? -0.355 -3.784 -0.220 1.00 83.62 190 THR A N 1
ATOM 1511 C CA . THR A 1 190 ? -0.503 -5.106 0.410 1.00 83.62 190 THR A CA 1
ATOM 1512 C C . THR A 1 190 ? -0.208 -5.060 1.914 1.00 83.62 190 THR A C 1
ATOM 1514 O O . THR A 1 190 ? -0.900 -5.682 2.722 1.00 83.62 190 THR A O 1
ATOM 1517 N N . ILE A 1 191 ? 0.812 -4.303 2.314 1.00 82.44 191 ILE A N 1
ATOM 1518 C CA . ILE A 1 191 ? 1.274 -4.175 3.698 1.00 82.44 191 ILE A CA 1
ATOM 1519 C C . ILE A 1 191 ? 0.262 -3.386 4.539 1.00 82.44 191 ILE A C 1
ATOM 1521 O O . ILE A 1 191 ? -0.035 -3.782 5.668 1.00 82.44 191 ILE A O 1
ATOM 1525 N N . ASN A 1 192 ? -0.319 -2.317 3.992 1.00 81.31 192 ASN A N 1
ATOM 1526 C CA . ASN A 1 192 ? -1.303 -1.477 4.678 1.00 81.31 192 ASN A CA 1
ATOM 1527 C C . ASN A 1 192 ? -2.482 -2.271 5.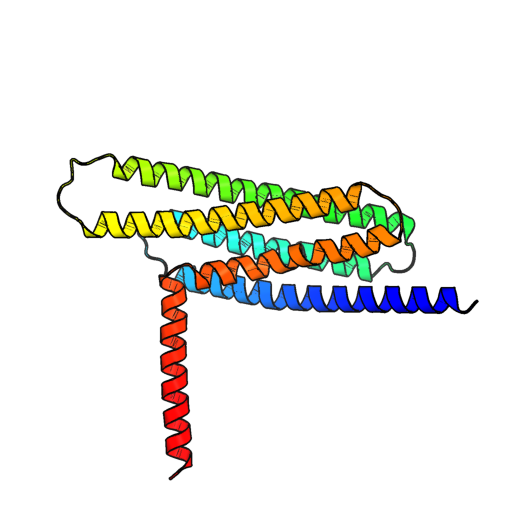270 1.00 81.31 192 ASN A C 1
ATOM 1529 O O . ASN A 1 192 ? -2.725 -2.162 6.483 1.00 81.31 192 ASN A O 1
ATOM 1533 N N . PRO A 1 193 ? -3.209 -3.103 4.494 1.00 81.31 193 PRO A N 1
ATOM 1534 C CA . PRO A 1 193 ? -4.303 -3.887 5.046 1.00 81.31 193 PRO A CA 1
ATOM 1535 C C . PRO A 1 193 ? -3.818 -4.954 6.034 1.00 81.31 193 PRO A C 1
ATOM 1537 O O . PRO A 1 193 ? -4.473 -5.168 7.056 1.00 81.31 193 PRO A O 1
ATOM 1540 N N . LEU A 1 194 ? -2.653 -5.576 5.811 1.00 83.31 194 LEU A N 1
ATOM 1541 C CA . LEU A 1 194 ? -2.071 -6.556 6.741 1.00 83.31 194 LEU A CA 1
ATOM 1542 C C . LEU A 1 194 ? -1.772 -5.951 8.112 1.00 83.31 194 LEU A C 1
ATOM 1544 O O . LEU A 1 194 ? -2.138 -6.527 9.146 1.00 83.31 194 LEU A O 1
ATOM 1548 N N . ILE A 1 195 ? -1.127 -4.785 8.139 1.00 80.25 195 ILE A N 1
ATOM 1549 C CA . ILE A 1 195 ? -0.807 -4.108 9.394 1.00 80.25 195 ILE A CA 1
ATOM 1550 C C . ILE A 1 195 ? -2.096 -3.641 10.064 1.00 80.25 195 ILE A C 1
ATOM 1552 O O . ILE A 1 195 ? -2.275 -3.875 11.259 1.00 80.25 195 ILE A O 1
ATOM 1556 N N . THR A 1 196 ? -3.039 -3.088 9.301 1.00 80.12 196 THR A N 1
ATOM 1557 C CA . THR A 1 196 ? -4.354 -2.696 9.824 1.00 80.12 196 THR A CA 1
ATOM 1558 C C . THR A 1 196 ? -5.067 -3.870 10.500 1.00 80.12 196 THR A C 1
ATOM 1560 O O . THR A 1 196 ? -5.516 -3.748 11.641 1.00 80.12 196 THR A O 1
ATOM 1563 N N . ILE A 1 197 ? -5.125 -5.036 9.850 1.00 82.75 197 ILE A N 1
ATOM 1564 C CA . ILE A 1 197 ? -5.724 -6.258 10.408 1.00 82.75 197 ILE A CA 1
ATOM 1565 C C . ILE A 1 197 ? -4.998 -6.705 11.686 1.00 82.75 197 ILE A C 1
ATOM 1567 O O . ILE A 1 197 ? -5.638 -7.126 12.653 1.00 82.75 197 ILE A O 1
ATOM 1571 N N . SER A 1 198 ? -3.669 -6.609 11.704 1.00 79.12 198 SER A N 1
ATOM 1572 C CA . SER A 1 198 ? -2.823 -7.050 12.823 1.00 79.12 198 SER A CA 1
ATOM 1573 C C . SER A 1 198 ? -2.908 -6.127 14.041 1.00 79.12 198 SER A C 1
ATOM 1575 O O . SER A 1 198 ? -2.746 -6.563 15.188 1.00 79.12 198 SER A O 1
ATOM 1577 N N . VAL A 1 199 ? -3.167 -4.845 13.805 1.00 76.88 199 VAL A N 1
ATOM 1578 C CA . VAL A 1 199 ? -3.161 -3.794 14.822 1.00 76.88 199 VAL A CA 1
ATOM 1579 C C . VAL A 1 199 ? -4.547 -3.584 15.415 1.00 76.88 199 VAL A C 1
ATOM 1581 O O . VAL A 1 199 ? -4.685 -3.555 16.642 1.00 76.88 199 VAL A O 1
ATOM 1584 N N . VAL A 1 200 ? -5.570 -3.466 14.566 1.00 78.25 200 VAL A N 1
ATOM 1585 C CA . VAL A 1 200 ? -6.935 -3.160 14.998 1.00 78.25 200 VAL A CA 1
ATOM 1586 C C . VAL A 1 200 ? -7.506 -4.362 15.733 1.00 78.25 200 VAL A C 1
ATOM 1588 O O . VAL A 1 200 ? -7.674 -5.454 15.177 1.00 78.25 200 VAL A O 1
ATOM 1591 N N . LYS A 1 201 ? -7.824 -4.171 17.017 1.00 79.06 201 LYS A N 1
ATOM 1592 C CA . LYS A 1 201 ? -8.179 -5.273 17.927 1.00 79.06 201 LYS A CA 1
ATOM 1593 C C . LYS A 1 201 ? -9.378 -6.070 17.418 1.00 79.06 201 LYS A C 1
ATOM 1595 O O . LYS A 1 201 ? -9.381 -7.296 17.518 1.00 79.06 201 LYS A O 1
ATOM 1600 N N . THR A 1 202 ? -10.372 -5.381 16.863 1.00 80.06 202 THR A N 1
ATOM 1601 C CA . THR A 1 202 ? -11.597 -5.981 16.321 1.00 80.06 202 THR A CA 1
ATOM 1602 C C . THR A 1 202 ? -11.289 -6.979 15.205 1.00 80.06 202 THR A C 1
ATOM 1604 O O . THR A 1 202 ? -11.797 -8.100 15.225 1.00 80.06 202 THR A O 1
ATOM 1607 N N . TYR A 1 203 ? -10.407 -6.614 14.273 1.00 81.19 203 TYR A N 1
ATOM 1608 C CA . TYR A 1 203 ? -10.036 -7.464 13.141 1.00 81.19 203 TYR A CA 1
ATOM 1609 C C . TYR A 1 203 ? -9.091 -8.585 13.571 1.00 81.19 203 TYR A C 1
ATOM 1611 O O . TYR A 1 203 ? -9.324 -9.749 13.248 1.00 81.19 203 TYR A O 1
ATOM 1619 N N . ARG A 1 204 ? -8.096 -8.286 14.413 1.00 84.81 204 ARG A N 1
ATOM 1620 C CA . ARG A 1 204 ? -7.195 -9.304 14.966 1.00 84.81 204 ARG A CA 1
ATOM 1621 C C . ARG A 1 204 ? -7.943 -10.395 15.734 1.00 84.81 204 ARG A C 1
ATOM 1623 O O . ARG A 1 204 ? -7.620 -11.578 15.612 1.00 84.81 204 ARG A O 1
ATOM 1630 N N . ASN A 1 205 ? -8.932 -10.013 16.541 1.00 84.12 205 ASN A N 1
ATOM 1631 C CA . ASN A 1 205 ? -9.726 -10.967 17.310 1.00 84.12 205 ASN A CA 1
ATOM 1632 C C . ASN A 1 205 ? -10.531 -11.895 16.395 1.00 84.12 205 ASN A C 1
ATOM 1634 O O . ASN A 1 205 ? -10.599 -13.088 16.673 1.00 84.12 205 ASN A O 1
ATOM 1638 N N . PHE A 1 206 ? -11.061 -11.385 15.279 1.00 83.81 206 PHE A N 1
ATOM 1639 C CA . PHE A 1 206 ? -11.751 -12.209 14.287 1.00 83.81 206 PHE A CA 1
ATOM 1640 C C . PHE A 1 206 ? -10.852 -13.325 13.732 1.00 83.81 206 PHE A C 1
ATOM 1642 O O . PHE A 1 206 ? -11.268 -14.486 13.696 1.00 83.81 206 PHE A O 1
ATOM 1649 N N . PHE A 1 207 ? -9.602 -13.019 13.378 1.00 81.19 207 PHE A N 1
ATOM 1650 C CA . PHE A 1 207 ? -8.661 -14.038 12.899 1.00 81.19 207 PHE A CA 1
ATOM 1651 C C . PHE A 1 207 ? -8.260 -15.035 13.987 1.00 81.19 207 PHE A C 1
ATOM 1653 O O . PHE A 1 207 ? -8.175 -16.232 13.719 1.00 81.19 207 PHE A O 1
ATOM 1660 N N . ARG A 1 208 ? -8.069 -14.580 15.231 1.00 83.19 208 ARG A N 1
ATOM 1661 C CA . ARG A 1 208 ? -7.786 -15.482 16.362 1.00 83.19 208 ARG A CA 1
ATOM 1662 C C . ARG A 1 208 ? -8.944 -16.444 16.628 1.00 83.19 208 ARG A C 1
ATOM 1664 O O . ARG A 1 208 ? -8.706 -17.636 16.810 1.00 83.19 208 ARG A O 1
ATOM 1671 N N . SER A 1 209 ? -10.181 -15.950 16.603 1.00 83.44 209 SER A N 1
ATOM 1672 C CA . SER A 1 209 ? -11.381 -16.782 16.745 1.00 83.44 209 SER A CA 1
ATOM 1673 C C . SER A 1 209 ? -11.520 -17.774 15.591 1.00 83.44 209 SER A C 1
ATOM 1675 O O . SER A 1 209 ? -11.776 -18.949 15.833 1.00 83.44 209 SER A O 1
ATOM 1677 N N . SER A 1 210 ? -11.276 -17.334 14.355 1.00 79.56 210 SER A N 1
ATOM 1678 C CA . SER A 1 210 ? -11.335 -18.200 13.170 1.00 79.56 210 SER A CA 1
ATOM 1679 C C . SER A 1 210 ? -10.277 -19.306 13.222 1.00 79.56 210 SER A C 1
ATOM 1681 O O . SER A 1 210 ? -10.591 -20.465 12.971 1.00 79.56 210 SER A O 1
ATOM 1683 N N . LYS A 1 211 ? -9.044 -18.989 13.647 1.00 77.75 211 LYS A N 1
ATOM 1684 C CA . LYS A 1 211 ? -7.970 -19.981 13.830 1.00 77.75 211 LYS A CA 1
ATOM 1685 C C . LYS A 1 211 ? -8.342 -21.043 14.868 1.00 77.75 211 LYS A C 1
ATOM 1687 O O . LYS A 1 211 ? -8.072 -22.220 14.649 1.00 77.75 211 LYS A O 1
ATOM 1692 N N . LYS A 1 212 ? -8.995 -20.639 15.966 1.00 80.31 212 LYS A N 1
ATOM 1693 C CA . LYS A 1 212 ? -9.480 -21.570 16.994 1.00 80.31 212 LYS A CA 1
ATOM 1694 C C . LYS A 1 212 ? -10.514 -22.540 16.414 1.00 80.31 212 LYS A C 1
ATOM 1696 O O . LYS A 1 212 ? -10.362 -23.741 16.596 1.00 80.31 212 LYS A O 1
ATOM 1701 N N . ILE A 1 213 ? -11.486 -22.036 15.651 1.00 78.31 213 ILE A N 1
ATOM 1702 C CA . ILE A 1 213 ? -12.509 -22.866 14.991 1.00 78.31 213 ILE A CA 1
ATOM 1703 C C . ILE A 1 213 ? -11.858 -23.872 14.037 1.00 78.31 213 ILE A C 1
ATOM 1705 O O . ILE A 1 213 ? -12.118 -25.063 14.152 1.00 78.31 213 ILE A O 1
ATOM 1709 N N . VAL A 1 214 ? -10.950 -23.420 13.165 1.00 80.44 214 VAL A N 1
ATOM 1710 C CA . VAL A 1 214 ? -10.246 -24.303 12.218 1.00 80.44 214 VAL A CA 1
ATOM 1711 C C . VAL A 1 214 ? -9.456 -25.392 12.948 1.00 80.44 214 VAL A C 1
ATOM 1713 O O . VAL A 1 214 ? -9.530 -26.554 12.560 1.00 80.44 214 VAL A O 1
ATOM 1716 N N . SER A 1 215 ? -8.754 -25.052 14.036 1.00 76.62 215 SER A N 1
ATOM 1717 C CA . SER A 1 215 ? -8.026 -26.051 14.832 1.00 76.62 215 SER A CA 1
ATOM 1718 C C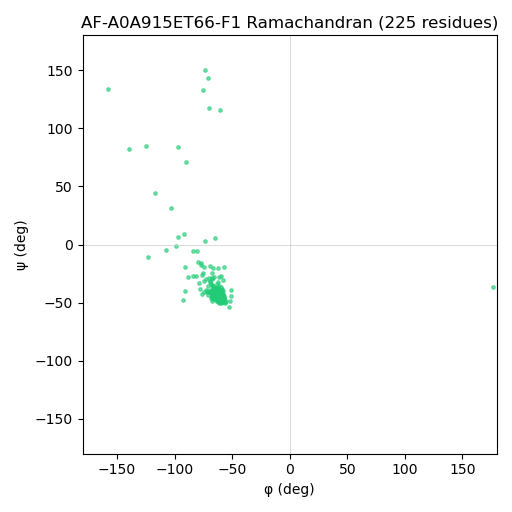 . SER A 1 215 ? -8.952 -27.071 15.501 1.00 76.62 215 SER A C 1
ATOM 1720 O O . SER A 1 215 ? -8.633 -28.255 15.539 1.00 76.62 215 SER A O 1
ATOM 1722 N N . THR A 1 216 ? -10.127 -26.646 15.975 1.00 79.31 216 THR A N 1
ATOM 1723 C CA . THR A 1 216 ? -11.123 -27.551 16.561 1.00 79.31 216 THR A CA 1
ATOM 1724 C C . THR A 1 216 ? -11.721 -28.478 15.502 1.00 79.31 216 THR A C 1
ATOM 1726 O O . THR A 1 216 ? -11.843 -29.675 15.747 1.00 79.31 216 THR A O 1
ATOM 1729 N N . THR A 1 217 ? -12.025 -27.965 14.307 1.00 76.75 217 THR A N 1
ATOM 1730 C CA . THR A 1 217 ? -12.534 -28.778 13.194 1.00 76.75 217 THR A CA 1
ATOM 1731 C C . THR A 1 217 ? -11.492 -29.782 12.701 1.00 76.75 217 THR A C 1
ATOM 1733 O O . THR A 1 217 ? -11.821 -30.950 12.520 1.00 76.75 217 THR A O 1
ATOM 1736 N N . ALA A 1 218 ? -10.226 -29.377 12.551 1.00 74.75 218 ALA A N 1
ATOM 1737 C CA . ALA A 1 218 ? -9.144 -30.275 12.138 1.00 74.75 218 ALA A CA 1
ATOM 1738 C C . ALA A 1 218 ? -8.921 -31.424 13.141 1.00 74.75 218 ALA A C 1
ATOM 1740 O O . ALA A 1 218 ? -8.735 -32.577 12.744 1.00 74.75 218 ALA A O 1
ATOM 1741 N N . ASN A 1 219 ? -9.011 -31.133 14.442 1.00 77.00 219 ASN A N 1
ATOM 1742 C CA . ASN A 1 219 ? -8.907 -32.143 15.497 1.00 77.00 219 ASN A CA 1
ATOM 1743 C C . ASN A 1 219 ? -10.113 -33.099 15.514 1.00 77.00 219 ASN A C 1
ATOM 1745 O O . ASN A 1 219 ? -9.951 -34.284 15.785 1.00 77.00 219 ASN A O 1
ATOM 1749 N N . SER A 1 220 ? -11.312 -32.609 15.183 1.00 71.81 220 SER A N 1
ATOM 1750 C CA . SER A 1 220 ? -12.514 -33.448 15.061 1.00 71.81 220 SER A CA 1
ATOM 1751 C C . SER A 1 220 ? -12.410 -34.421 13.878 1.00 71.81 220 SER A C 1
ATOM 1753 O O . SER A 1 220 ? -12.641 -35.617 14.032 1.00 71.81 220 SER A O 1
ATOM 1755 N N . VAL A 1 221 ? -11.966 -33.936 12.711 1.00 72.19 221 VAL A N 1
ATOM 1756 C CA . VAL A 1 221 ? -11.795 -34.762 11.499 1.00 72.19 221 VAL A CA 1
ATOM 1757 C C . VAL A 1 221 ? -10.709 -35.828 11.684 1.00 72.19 221 VAL A C 1
ATOM 1759 O O . VAL A 1 221 ? -10.895 -36.977 11.296 1.00 72.19 221 VAL A O 1
ATOM 1762 N N . THR A 1 222 ? -9.586 -35.480 12.317 1.00 73.81 222 THR A N 1
ATOM 1763 C CA . THR A 1 222 ? -8.510 -36.446 12.611 1.00 73.81 222 THR A CA 1
ATOM 1764 C C . THR A 1 222 ? -8.887 -37.460 13.691 1.00 73.81 222 THR A C 1
ATOM 1766 O O . THR A 1 222 ? -8.391 -38.583 13.651 1.00 73.81 222 THR A O 1
ATOM 1769 N N . GLY A 1 223 ? -9.772 -37.103 14.627 1.00 69.19 223 GLY A N 1
ATOM 1770 C CA . GLY A 1 223 ? -10.377 -38.053 15.564 1.00 69.19 223 GLY A CA 1
ATOM 1771 C C . GLY A 1 223 ? -11.318 -39.040 14.871 1.00 69.19 223 GLY A C 1
ATOM 1772 O O . GLY A 1 223 ? -11.283 -40.224 15.180 1.00 69.19 223 GLY A O 1
ATOM 1773 N N . PHE A 1 224 ? -12.094 -38.573 13.890 1.00 62.97 224 PHE A N 1
ATOM 1774 C CA . PHE A 1 224 ? -13.028 -39.406 13.125 1.00 62.97 224 PHE A CA 1
ATOM 1775 C C . PHE A 1 224 ? -12.324 -40.413 12.201 1.00 62.97 224 PHE A C 1
ATOM 1777 O O . PHE A 1 224 ? -12.832 -41.502 11.990 1.00 62.97 224 PHE A O 1
ATOM 1784 N N . LEU A 1 225 ? -11.139 -40.073 11.681 1.00 61.00 225 LEU A N 1
ATOM 1785 C CA . LEU A 1 225 ? -10.327 -40.958 10.828 1.00 61.00 225 LEU A CA 1
ATOM 1786 C C . LEU A 1 225 ? -9.508 -42.008 11.603 1.00 61.00 225 LEU A C 1
ATOM 1788 O O . LEU A 1 225 ? -8.827 -42.821 10.984 1.00 61.00 225 LEU A O 1
ATOM 1792 N N . LYS A 1 226 ? -9.514 -41.963 12.940 1.00 62.19 226 LYS A N 1
ATOM 1793 C CA . LYS A 1 226 ? -8.834 -42.943 13.807 1.00 62.19 226 LYS A CA 1
ATOM 1794 C C . LYS A 1 226 ? -9.769 -44.027 14.357 1.00 62.19 226 LYS A C 1
ATOM 1796 O O . LYS A 1 226 ? -9.293 -44.882 15.103 1.00 62.19 226 LYS A O 1
ATOM 1801 N N . VAL A 1 227 ? -11.058 -43.959 14.026 1.00 54.69 227 VAL A N 1
ATOM 1802 C CA . VAL A 1 227 ? -12.089 -44.964 14.335 1.00 54.69 227 VAL A CA 1
ATOM 1803 C C . VAL A 1 227 ? -12.292 -45.835 13.105 1.00 54.69 227 VAL A C 1
ATOM 1805 O O . VAL A 1 227 ? -12.403 -47.064 13.288 1.00 54.69 227 VAL A O 1
#

InterPro domains:
  IPR019421 7TM GPCR, serpentine receptor class d (Srd) [PF10317] (20-86)

Sequence (227 aa):
MVKKSSIQFFETTILVLHQINCWISVVFGISLNTLLLWLIWKRSSKEMHVYRAILQQACLIDIWLLFISSGIQIIYTSYTYNFAIYSVKWALACGCVVILQTVSYTIIITCGLKIKRYVKNSNIDPGAKGDQTGGKRMAQVNKELNIILFLAEFSLSVVCIVTTFVWTDSSSSIGLFGSYLTLPIYWMATINPLITISVVKTYRNFFRSSKKIVSTTANSVTGFLKV

Organism: NCBI:txid166011

pLDDT: mean 73.16, std 10.26, range [46.34, 93.25]

Radius of gyration: 22.8 Å; Cα contacts (8 Å, |Δi|>4): 122; chains: 1; bounding box: 54×63×65 Å

Solvent-accessible surface area (backbone atoms only — not comparable to full-atom values): 12407 Å² total; per-residue (Å²): 124,70,72,62,59,56,50,53,53,51,55,53,52,51,53,51,52,51,51,53,52,50,53,52,30,42,56,49,14,45,53,41,26,53,51,45,47,49,47,49,69,75,68,57,59,82,90,43,51,67,64,50,50,52,55,47,49,51,36,51,50,33,45,50,50,46,52,53,53,50,50,54,50,54,56,58,68,73,55,82,85,50,71,75,72,45,52,54,54,49,52,51,53,52,48,51,50,50,50,53,50,45,54,52,36,50,50,53,38,53,54,50,51,52,50,51,50,50,58,55,56,66,67,70,60,81,80,75,80,81,56,76,66,55,60,60,50,53,54,48,52,53,54,52,48,52,52,54,41,51,48,39,52,50,54,43,52,52,50,53,54,40,53,54,61,52,70,74,52,90,52,74,72,44,55,55,52,37,59,57,51,46,49,61,60,56,38,43,41,35,48,52,39,53,51,48,37,68,63,37,64,74,52,34,48,51,54,54,53,49,52,50,50,51,54,53,51,53,53,50,54,57,56,62,75,73,112

Foldseek 3Di:
DVVVVVVVVVVVVLLVVLLVLLVVLLVLLLVLLVVLLVCLVPFPDPVCVLVSVLSNLLSVLLNVLSVLVVVLSVVLVVCPPDPPVVLVVSLVSLVVSLVSLLVSLVVSLVSLVVVLVVLVVVVPPPPDPDPPPVVVVSVLVNQLSVVLNVLSVVLNVLSVVLNVQLPPDDDPVSVSVSSVSCSVNSNSSNVNSVVSLCRNPRNVVVVVVVVVVVVVVVVVVVVVVVD